Protein AF-0000000069707662 (afdb_homodimer)

Secondary structure (DSSP, 8-state):
------SEEEEEE-SSEEEEEEEETTEEEEEEEEE-HHHHHHHHHHHS---------TTHHHHHHHHHHHHHHHHHHHHHHHHHHHHTT-SEEEEEESSSHHHHHHHHHHTSGGGTT-EEEEEES----HHHHHHHHHHHHHHH--/------SEEEEEE-SSEEEEEEEETTEEEEEEEEE-HHHHHHHHHHHS---S-----TTHHHHHHHHHHHHHHHHHHHHHHHHHHHHTT-SEEEEEESSSHHHHHHHHHHTSGGGTT-EEEEEES----HHHHHHHHHHHHHHH--

Radius of gyration: 21.61 Å; Cα contacts (8 Å, |Δi|>4): 399; chains: 2; bounding box: 50×59×55 Å

Sequence (292 aa):
MDRNSFKQVGVWIDHSKAHLIGYNNGDAVLLETVDSPYESMRRYEGETDDKTRFSPNPEHSSNNEYRKNNITQNELNEYFKMMEGKLQGYDDILLFGPGTVKDQMRNRLRENKAFNGKWLSVESSDKLTENQLLAFVRDFYKNATPMDRNSFKQVGVWIDHSKAHLIGYNNGDAVLLETVDSPYESMRRYEGETDDKTRFSPNPEHSSNNEYRKNNITQNELNEYFKMMEGKLQGYDDILLFGPGTVKDQMRNRLRENKAFNGKWLSVESSDKLTENQLLAFVRDFYKNATP

InterPro domains:
  IPR042226 eRF1, domain 2 superfamily [G3DSA:3.30.420.60] (7-135)

Structure (mmCIF, N/CA/C/O backbone):
data_AF-0000000069707662-model_v1
#
loop_
_entity.id
_entity.type
_entity.pdbx_description
1 polymer 'Protein required for attachment to host cells'
#
loop_
_atom_site.group_PDB
_atom_site.id
_atom_site.type_symbol
_atom_site.label_atom_id
_atom_site.label_alt_id
_atom_site.label_comp_id
_atom_site.label_asym_id
_atom_site.label_entity_id
_atom_site.label_seq_id
_atom_site.pdbx_PDB_ins_code
_atom_site.Cartn_x
_atom_site.Cartn_y
_atom_site.Cartn_z
_atom_site.occupancy
_atom_site.B_iso_or_equiv
_atom_site.auth_seq_id
_atom_site.auth_comp_id
_atom_site.auth_asym_id
_atom_site.auth_atom_id
_atom_site.pdbx_PDB_model_num
ATOM 1 N N . MET A 1 1 ? 19.031 27.922 9.664 1 35.81 1 MET A N 1
ATOM 2 C CA . MET A 1 1 ? 18.109 27.719 8.555 1 35.81 1 MET A CA 1
ATOM 3 C C . MET A 1 1 ? 16.672 28 8.977 1 35.81 1 MET A C 1
ATOM 5 O O . MET A 1 1 ? 16.219 27.5 10.008 1 35.81 1 MET A O 1
ATOM 9 N N . ASP A 1 2 ? 16.266 29.188 8.922 1 37.44 2 ASP A N 1
ATOM 10 C CA . ASP A 1 2 ? 14.984 29.672 9.438 1 37.44 2 ASP A CA 1
ATOM 11 C C . ASP A 1 2 ? 13.875 28.656 9.195 1 37.44 2 ASP A C 1
ATOM 13 O O . ASP A 1 2 ? 13.641 28.234 8.062 1 37.44 2 ASP A O 1
ATOM 17 N N . ARG A 1 3 ? 13.734 27.547 9.875 1 44 3 ARG A N 1
ATOM 18 C CA . ARG A 1 3 ? 12.719 26.516 9.695 1 44 3 ARG A CA 1
ATOM 19 C C . ARG A 1 3 ? 11.422 27.109 9.156 1 44 3 ARG A C 1
ATOM 21 O O . ARG A 1 3 ? 10.672 27.75 9.898 1 44 3 ARG A O 1
ATOM 28 N N . ASN A 1 4 ? 11.492 27.922 8.016 1 52.66 4 ASN A N 1
ATOM 29 C CA . ASN A 1 4 ? 10.336 28.547 7.383 1 52.66 4 ASN A CA 1
ATOM 30 C C . ASN A 1 4 ? 9.117 27.625 7.402 1 52.66 4 ASN A C 1
ATOM 32 O O . ASN A 1 4 ? 9.25 26.406 7.195 1 52.66 4 ASN A O 1
ATOM 36 N N . SER A 1 5 ?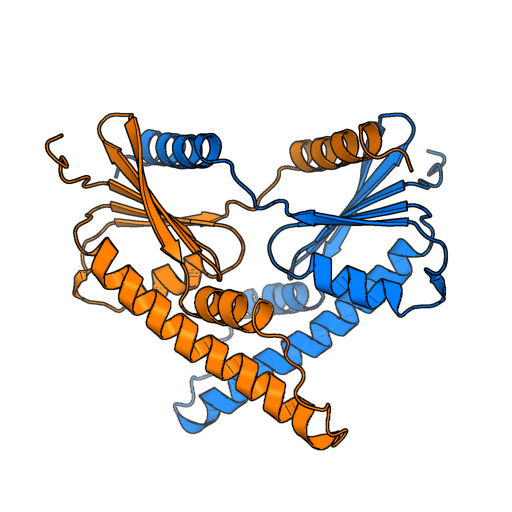 8.109 27.969 8.297 1 77.62 5 SER A N 1
ATOM 37 C CA . SER A 1 5 ? 6.898 27.312 8.773 1 77.62 5 SER A CA 1
ATOM 38 C C . SER A 1 5 ? 6.035 26.844 7.609 1 77.62 5 SER A C 1
ATOM 40 O O . SER A 1 5 ? 5.633 27.641 6.758 1 77.62 5 SER A O 1
ATOM 42 N N . PHE A 1 6 ? 6.398 25.734 6.969 1 91.5 6 PHE A N 1
ATOM 43 C CA . PHE A 1 6 ? 5.535 25.141 5.953 1 91.5 6 PHE A CA 1
ATOM 44 C C . PHE A 1 6 ? 4.074 25.219 6.371 1 91.5 6 PHE A C 1
ATOM 46 O O . PHE A 1 6 ? 3.721 24.875 7.5 1 91.5 6 PHE A O 1
ATOM 53 N N . LYS A 1 7 ? 3.338 25.875 5.438 1 94.5 7 LYS A N 1
ATOM 54 C CA . LYS A 1 7 ? 1.894 25.859 5.652 1 94.5 7 LYS A CA 1
ATOM 55 C C . LYS A 1 7 ? 1.272 24.578 5.098 1 94.5 7 LYS A C 1
ATOM 57 O O . LYS A 1 7 ? 0.195 24.156 5.531 1 94.5 7 LYS A O 1
ATOM 62 N N . GLN A 1 8 ? 1.991 24.125 4.023 1 96 8 GLN A N 1
ATOM 63 C CA . GLN A 1 8 ? 1.525 22.906 3.348 1 96 8 GLN A CA 1
ATOM 64 C C . GLN A 1 8 ? 2.422 21.719 3.672 1 96 8 GLN A C 1
ATOM 66 O O . GLN A 1 8 ? 3.648 21.844 3.66 1 96 8 GLN A O 1
ATOM 71 N N . VAL A 1 9 ? 1.799 20.562 4.02 1 97.25 9 VAL A N 1
ATOM 72 C CA . VAL A 1 9 ? 2.559 19.359 4.352 1 97.25 9 VAL A CA 1
ATOM 73 C C . VAL A 1 9 ? 1.941 18.141 3.656 1 97.25 9 VAL A C 1
ATOM 75 O O . VAL A 1 9 ? 0.718 18.047 3.537 1 97.25 9 VAL A O 1
ATOM 78 N N . GLY A 1 10 ? 2.809 17.375 3.045 1 97.31 10 GLY A N 1
ATOM 79 C CA . GLY A 1 10 ? 2.449 16.016 2.654 1 97.31 10 GLY A CA 1
ATOM 80 C C . GLY A 1 10 ? 2.918 14.969 3.643 1 97.31 10 GLY A C 1
ATOM 81 O O . GLY A 1 10 ? 4.066 14.992 4.086 1 97.31 10 GLY A O 1
ATOM 82 N N . VAL A 1 11 ? 2.01 14.031 3.996 1 97.81 11 VAL A N 1
ATOM 83 C CA . VAL A 1 11 ? 2.332 12.977 4.949 1 97.81 11 VAL A CA 1
ATOM 84 C C . VAL A 1 11 ? 2.123 11.609 4.297 1 97.81 11 VAL A C 1
ATOM 86 O O . VAL A 1 11 ? 0.986 11.188 4.074 1 97.81 11 VAL A O 1
ATOM 89 N N . TRP A 1 12 ? 3.215 10.969 3.959 1 95.06 12 TRP A N 1
ATOM 90 C CA . TRP A 1 12 ? 3.107 9.547 3.668 1 95.06 12 TRP A CA 1
ATOM 91 C C . TRP A 1 12 ? 2.977 8.734 4.953 1 95.06 12 TRP A C 1
ATOM 93 O O . TRP A 1 12 ? 3.768 8.906 5.887 1 95.06 12 TRP A O 1
ATOM 103 N N . ILE A 1 13 ? 1.982 7.84 4.922 1 92.5 13 ILE A N 1
ATOM 104 C CA . ILE A 1 13 ? 1.752 7.188 6.203 1 92.5 13 ILE A CA 1
ATOM 105 C C . ILE A 1 13 ? 1.254 5.762 5.977 1 92.5 13 ILE A C 1
ATOM 107 O O . ILE A 1 13 ? 0.413 5.523 5.105 1 92.5 13 ILE A O 1
ATOM 111 N N . ASP A 1 14 ? 1.85 4.855 6.754 1 86.31 14 ASP A N 1
ATOM 112 C CA . ASP A 1 14 ? 1.314 3.506 6.895 1 86.31 14 ASP A CA 1
ATOM 113 C C . ASP A 1 14 ? 1.36 3.047 8.352 1 86.31 14 ASP A C 1
ATOM 115 O O . ASP A 1 14 ? 1.5 3.863 9.258 1 86.31 14 ASP A O 1
ATOM 119 N N . HIS A 1 15 ? 1.098 1.778 8.602 1 83.81 15 HIS A N 1
ATOM 120 C CA . HIS A 1 15 ? 0.992 1.287 9.977 1 83.81 15 HIS A CA 1
ATOM 121 C C . HIS A 1 15 ? 2.326 1.402 10.703 1 83.81 15 HIS A C 1
ATOM 123 O O . HIS A 1 15 ? 2.363 1.438 11.938 1 83.81 15 HIS A O 1
ATOM 129 N N . SER A 1 16 ? 3.438 1.536 9.992 1 83.38 16 SER A N 1
ATOM 130 C CA . SER A 1 16 ? 4.75 1.408 10.609 1 83.38 16 SER A CA 1
ATOM 131 C C . SER A 1 16 ? 5.418 2.77 10.781 1 83.38 16 SER A C 1
ATOM 133 O O . SER A 1 16 ? 6.145 2.996 11.75 1 83.38 16 SER A O 1
ATOM 135 N N . LYS A 1 17 ? 5.207 3.625 9.797 1 89.12 17 LYS A N 1
ATOM 136 C CA . LYS A 1 17 ? 5.91 4.902 9.875 1 89.12 17 LYS A CA 1
ATOM 137 C C . LYS A 1 17 ? 5.195 5.977 9.055 1 89.12 17 LYS A C 1
ATOM 139 O O . LYS A 1 17 ? 4.281 5.672 8.289 1 89.12 17 LYS A O 1
ATOM 144 N N . ALA A 1 18 ? 5.625 7.23 9.289 1 94.5 18 ALA A N 1
ATOM 145 C CA . ALA A 1 18 ? 5.168 8.375 8.516 1 94.5 18 ALA A CA 1
ATOM 146 C C . ALA A 1 18 ? 6.344 9.258 8.102 1 94.5 18 ALA A C 1
ATOM 148 O O . ALA A 1 18 ? 7.277 9.469 8.875 1 94.5 18 ALA A O 1
ATOM 149 N N . HIS A 1 19 ? 6.293 9.742 6.859 1 95.31 19 HIS A N 1
ATOM 150 C CA . HIS A 1 19 ? 7.223 10.75 6.359 1 95.31 19 HIS A CA 1
ATOM 151 C C . HIS A 1 19 ? 6.535 12.102 6.18 1 95.31 19 HIS A C 1
ATOM 153 O O . HIS A 1 19 ? 5.586 12.219 5.398 1 95.31 19 HIS A O 1
ATOM 159 N N . LEU A 1 20 ? 6.91 13.07 6.926 1 97.56 20 LEU A N 1
ATOM 160 C CA . LEU A 1 20 ? 6.379 14.43 6.793 1 97.56 20 LEU A CA 1
ATOM 161 C C . LEU A 1 20 ? 7.219 15.242 5.812 1 97.56 20 LEU A C 1
ATOM 163 O O . LEU A 1 20 ? 8.422 15.406 6.008 1 97.56 20 LEU A O 1
ATOM 167 N N . ILE A 1 21 ? 6.516 15.781 4.824 1 97 21 ILE A N 1
ATOM 168 C CA . ILE A 1 21 ? 7.18 16.516 3.752 1 97 21 ILE A CA 1
ATOM 169 C C . ILE A 1 21 ? 6.59 17.922 3.65 1 97 21 ILE A C 1
ATOM 171 O O . ILE A 1 21 ? 5.402 18.078 3.355 1 97 21 ILE A O 1
ATOM 175 N N . GLY A 1 22 ? 7.395 18.906 3.916 1 96.69 22 GLY A N 1
ATOM 176 C CA . GLY A 1 22 ? 6.953 20.281 3.744 1 96.69 22 GLY A CA 1
ATOM 177 C C . GLY A 1 22 ? 6.973 20.734 2.297 1 96.69 22 GLY A C 1
ATOM 178 O O . GLY A 1 22 ? 7.82 20.297 1.515 1 96.69 22 GLY A O 1
ATOM 179 N N . TYR A 1 23 ? 5.984 21.547 1.96 1 95.81 23 TYR A N 1
ATOM 180 C CA . TYR A 1 23 ? 5.922 22.125 0.619 1 95.81 23 TYR A CA 1
ATOM 181 C C . TYR A 1 23 ? 5.812 23.641 0.676 1 95.81 23 TYR A C 1
ATOM 183 O O . TYR A 1 23 ? 5 24.172 1.429 1 95.81 23 TYR A O 1
ATOM 191 N N . ASN A 1 24 ? 6.648 24.281 -0.031 1 93.75 24 ASN A N 1
ATOM 192 C CA . ASN A 1 24 ? 6.613 25.734 -0.156 1 93.75 24 ASN A CA 1
ATOM 193 C C . ASN A 1 24 ? 7.137 26.188 -1.514 1 93.75 24 ASN A C 1
ATOM 195 O O . ASN A 1 24 ? 8.273 25.875 -1.883 1 93.75 24 ASN A O 1
ATOM 199 N N . ASN A 1 25 ? 6.336 26.891 -2.238 1 90 25 ASN A N 1
ATOM 200 C CA . ASN A 1 25 ? 6.727 27.562 -3.477 1 90 25 ASN A CA 1
ATOM 201 C C . ASN A 1 25 ? 7.422 26.594 -4.438 1 90 25 ASN A C 1
ATOM 203 O O . ASN A 1 25 ? 8.492 26.906 -4.969 1 90 25 ASN A O 1
ATOM 207 N N . GLY A 1 26 ? 6.914 25.422 -4.574 1 89.31 26 GLY A N 1
ATOM 208 C CA . GLY A 1 26 ? 7.41 24.5 -5.586 1 89.31 26 GLY A CA 1
ATOM 209 C C . GLY A 1 26 ? 8.461 23.547 -5.055 1 89.31 26 GLY A C 1
ATOM 210 O O . GLY A 1 26 ? 8.883 22.625 -5.762 1 89.31 26 GLY A O 1
ATOM 211 N N . ASP A 1 27 ? 8.812 23.766 -3.793 1 91.62 27 ASP A N 1
ATOM 212 C CA . ASP A 1 27 ? 9.844 22.906 -3.211 1 91.62 27 ASP A CA 1
ATOM 213 C C . ASP A 1 27 ? 9.258 22 -2.141 1 91.62 27 ASP A C 1
ATOM 215 O O . ASP A 1 27 ? 8.422 22.406 -1.343 1 91.62 27 ASP A O 1
ATOM 219 N N . ALA A 1 28 ? 9.664 20.766 -2.225 1 93.62 28 ALA A N 1
ATOM 220 C CA . ALA A 1 28 ? 9.312 19.797 -1.197 1 93.62 28 ALA A CA 1
ATOM 221 C C . ALA A 1 28 ? 10.547 19.312 -0.439 1 93.62 28 ALA A C 1
ATOM 223 O O . ALA A 1 28 ? 11.586 19.047 -1.044 1 93.62 28 ALA A O 1
ATOM 224 N N . VAL A 1 29 ? 10.453 19.25 0.949 1 93.56 29 VAL A N 1
ATOM 225 C CA . VAL A 1 29 ? 11.57 18.844 1.802 1 93.56 29 VAL A CA 1
ATOM 226 C C . VAL A 1 29 ? 11.086 17.844 2.85 1 93.56 29 VAL A C 1
ATOM 228 O O . VAL A 1 29 ? 10.055 18.047 3.486 1 93.56 29 VAL A O 1
ATOM 231 N N . LEU A 1 30 ? 11.828 16.734 2.951 1 94.31 30 LEU A N 1
ATOM 232 C CA . LEU A 1 30 ? 11.523 15.805 4.035 1 94.31 30 LEU A CA 1
ATOM 233 C C . LEU A 1 30 ? 11.852 16.422 5.391 1 94.31 30 LEU A C 1
ATOM 235 O O . LEU A 1 30 ? 13.016 16.719 5.68 1 94.31 30 LEU A O 1
ATOM 239 N N . LEU A 1 31 ? 10.828 16.578 6.164 1 96.12 31 LEU A N 1
ATOM 240 C CA . LEU A 1 31 ? 11 17.25 7.449 1 96.12 31 LEU A CA 1
ATOM 241 C C . LEU A 1 31 ? 11.344 16.25 8.547 1 96.12 31 LEU A C 1
ATOM 243 O O . LEU A 1 31 ? 12.211 16.516 9.383 1 96.12 31 LEU A O 1
ATOM 247 N N . GLU A 1 32 ? 10.625 15.141 8.594 1 95.38 32 GLU A N 1
ATOM 248 C CA . GLU A 1 32 ? 10.797 14.164 9.664 1 95.38 32 GLU A CA 1
ATOM 249 C C . GLU A 1 32 ? 10.18 12.82 9.281 1 95.38 32 GLU A C 1
ATOM 251 O O . GLU A 1 32 ? 9.273 12.758 8.453 1 95.38 32 GLU A O 1
ATOM 256 N N . THR A 1 33 ? 10.781 11.789 9.844 1 93.88 33 THR A N 1
ATOM 257 C CA . THR A 1 33 ? 10.188 10.461 9.836 1 93.88 33 THR A CA 1
ATOM 258 C C . THR A 1 33 ? 9.727 10.062 11.234 1 93.88 33 THR A C 1
ATOM 260 O O . THR A 1 33 ? 10.469 10.227 12.203 1 93.88 33 THR A O 1
ATOM 263 N N . VAL A 1 34 ? 8.477 9.648 11.289 1 94.38 34 VAL A N 1
ATOM 264 C CA . VAL A 1 34 ? 7.906 9.242 12.57 1 94.38 34 VAL A CA 1
ATOM 265 C C . VAL A 1 34 ? 7.637 7.738 12.562 1 94.38 34 VAL A C 1
ATOM 267 O O . VAL A 1 34 ? 6.902 7.238 11.703 1 94.38 34 VAL A O 1
ATOM 270 N N . ASP A 1 35 ? 8.164 7.023 13.492 1 88.94 35 ASP A N 1
ATOM 271 C CA . ASP A 1 35 ? 7.879 5.598 13.617 1 88.94 35 ASP A CA 1
ATOM 272 C C . ASP A 1 35 ? 6.645 5.359 14.477 1 88.94 35 ASP A C 1
ATOM 274 O O . ASP A 1 35 ? 6.449 6.031 15.492 1 88.94 35 ASP A O 1
ATOM 278 N N . SER A 1 36 ? 5.855 4.414 13.922 1 87.19 36 SER A N 1
ATOM 279 C CA . SER A 1 36 ? 4.75 3.996 14.781 1 87.19 36 SER A CA 1
ATOM 280 C C . SER A 1 36 ? 5.258 3.34 16.062 1 87.19 36 SER A C 1
ATOM 282 O O . SER A 1 36 ? 6.273 2.645 16.047 1 87.19 36 SER A O 1
ATOM 284 N N . PRO A 1 37 ? 4.578 3.682 17.125 1 75.44 37 PRO A N 1
ATOM 285 C CA . PRO A 1 37 ? 5.027 3.018 18.359 1 75.44 37 PRO A CA 1
ATOM 286 C C . PRO A 1 37 ? 5.02 1.494 18.234 1 75.44 37 PRO A C 1
ATOM 288 O O . PRO A 1 37 ? 5.742 0.811 18.969 1 75.44 37 PRO A O 1
ATOM 291 N N . TYR A 1 38 ? 4.262 0.866 17.359 1 60.59 38 TYR A N 1
ATOM 292 C CA . TYR A 1 38 ? 4.254 -0.577 17.156 1 60.59 38 TYR A CA 1
ATOM 293 C C . TYR A 1 38 ? 5.613 -1.067 16.672 1 60.59 38 TYR A C 1
ATOM 295 O O . TYR A 1 38 ? 6.094 -2.117 17.109 1 60.59 38 TYR A O 1
ATOM 303 N N . GLU A 1 39 ? 6.086 -0.525 15.594 1 55.59 39 GLU A N 1
ATOM 304 C CA . GLU A 1 39 ? 7.344 -0.961 15 1 55.59 39 GLU A CA 1
ATOM 305 C C . GLU A 1 39 ? 8.508 -0.774 15.969 1 55.59 39 GLU A C 1
ATOM 307 O O . GLU A 1 39 ? 9.469 -1.547 15.953 1 55.59 39 GLU A O 1
ATOM 312 N N . SER A 1 40 ? 8.352 0.162 16.844 1 48.5 40 SER A N 1
ATOM 313 C CA . SER A 1 40 ? 9.398 0.337 17.844 1 48.5 40 SER A CA 1
ATOM 314 C C . SER A 1 40 ? 9.492 -0.877 18.766 1 48.5 40 SER A C 1
ATOM 316 O O . SER A 1 40 ? 10.578 -1.233 19.219 1 48.5 40 SER A O 1
ATOM 318 N N . MET A 1 41 ? 8.352 -1.393 19.016 1 44.38 41 MET A N 1
ATOM 319 C CA . MET A 1 41 ? 8.383 -2.564 19.875 1 44.38 41 MET A CA 1
ATOM 320 C C . MET A 1 41 ? 8.844 -3.799 19.109 1 44.38 41 MET A C 1
ATOM 322 O O . MET A 1 41 ? 9.586 -4.625 19.656 1 44.38 41 MET A O 1
ATOM 326 N N . ARG A 1 42 ? 8.328 -3.971 17.938 1 46.28 42 ARG A N 1
ATOM 327 C CA . ARG A 1 42 ? 8.75 -5.148 17.203 1 46.28 42 ARG A CA 1
ATOM 328 C C . ARG A 1 42 ? 10.234 -5.074 16.844 1 46.28 42 ARG A C 1
ATOM 330 O O . ARG A 1 42 ? 10.922 -6.098 16.797 1 46.28 42 ARG A O 1
ATOM 337 N N . ARG A 1 43 ? 10.727 -3.949 16.5 1 46.44 43 ARG A N 1
ATOM 338 C CA . ARG A 1 43 ? 12.172 -3.854 16.344 1 46.44 43 ARG A CA 1
ATOM 339 C C . ARG A 1 43 ? 12.898 -4.273 17.609 1 46.44 43 ARG A C 1
ATOM 341 O O . ARG A 1 43 ? 13.953 -4.906 17.562 1 46.44 43 ARG A O 1
ATOM 348 N N . TYR A 1 44 ? 12.195 -3.863 18.719 1 40.78 44 TYR A N 1
ATOM 349 C CA . TYR A 1 44 ? 12.836 -4.266 19.969 1 40.78 44 TYR A CA 1
ATOM 350 C C . TYR A 1 44 ? 12.672 -5.758 20.203 1 40.78 44 TYR A C 1
ATOM 352 O O . TYR A 1 44 ? 13.578 -6.414 20.734 1 40.78 44 TYR A O 1
ATOM 360 N N . GLU A 1 45 ? 11.461 -6.246 19.859 1 41.31 45 GLU A N 1
ATOM 361 C CA . GLU A 1 45 ? 11.258 -7.668 20.125 1 41.31 45 GLU A CA 1
ATOM 362 C C . GLU A 1 45 ? 12.023 -8.523 19.109 1 41.31 45 GLU A C 1
ATOM 364 O O . GLU A 1 45 ? 12.414 -9.648 19.422 1 41.31 45 GLU A O 1
ATOM 369 N N . GLY A 1 46 ? 11.992 -8.125 17.828 1 39.66 46 GLY A N 1
ATOM 370 C CA . GLY A 1 46 ? 12.812 -8.859 16.891 1 39.66 46 GLY A CA 1
ATOM 371 C C . GLY A 1 46 ? 14.273 -8.906 17.281 1 39.66 46 GLY A C 1
ATOM 372 O O . GLY A 1 46 ? 15.039 -9.719 16.75 1 39.66 46 GLY A O 1
ATOM 373 N N . GLU A 1 47 ? 14.695 -7.844 17.891 1 38.53 47 GLU A N 1
ATOM 374 C CA . GLU A 1 47 ? 16.031 -7.969 18.453 1 38.53 47 GLU A CA 1
ATOM 375 C C . GLU A 1 47 ? 16.031 -8.867 19.688 1 38.53 47 GLU A C 1
ATOM 377 O O . GLU A 1 47 ? 17.078 -9.297 20.156 1 38.53 47 GLU A O 1
ATOM 382 N N . THR A 1 48 ? 14.953 -8.805 20.422 1 35.91 48 THR A N 1
ATOM 383 C CA . THR A 1 48 ? 15.008 -9.703 21.578 1 35.91 48 THR A CA 1
ATOM 384 C C . THR A 1 48 ? 14.625 -11.125 21.188 1 35.91 48 THR A C 1
ATOM 386 O O . THR A 1 48 ? 13.617 -11.336 20.5 1 35.91 48 THR A O 1
ATOM 389 N N . ASP A 1 49 ? 15.609 -12.055 21.125 1 34.22 49 ASP A N 1
ATOM 390 C CA . ASP A 1 49 ? 15.547 -13.508 21 1 34.22 49 ASP A CA 1
ATOM 391 C C . ASP A 1 49 ? 14.336 -14.07 21.75 1 34.22 49 ASP A C 1
ATOM 393 O O . ASP A 1 49 ? 14.266 -14.008 22.969 1 34.22 49 ASP A O 1
ATOM 397 N N . ASP A 1 50 ? 13.172 -13.82 21.281 1 34.44 50 ASP A N 1
ATOM 398 C CA . ASP A 1 50 ? 12.047 -14.469 21.938 1 34.44 50 ASP A CA 1
ATOM 399 C C . ASP A 1 50 ? 12.281 -15.977 22.062 1 34.44 50 ASP A C 1
ATOM 401 O O . ASP A 1 50 ? 11.914 -16.75 21.188 1 34.44 50 ASP A O 1
ATOM 405 N N . LYS A 1 51 ? 13.344 -16.438 22.625 1 32.5 51 LYS A N 1
ATOM 406 C CA . LYS A 1 51 ? 13.484 -17.828 23.031 1 32.5 51 LYS A CA 1
ATOM 407 C C . LYS A 1 51 ? 12.312 -18.281 23.906 1 32.5 51 LYS A C 1
ATOM 409 O O . LYS A 1 51 ? 12.398 -19.281 24.609 1 32.5 51 LYS A O 1
ATOM 414 N N . THR A 1 52 ? 11.523 -17.297 24.438 1 31.45 52 THR A N 1
ATOM 415 C CA . THR A 1 52 ? 10.727 -18 25.438 1 31.45 52 THR A CA 1
ATOM 416 C C . THR A 1 52 ? 9.812 -19.016 24.766 1 31.45 52 THR A C 1
ATOM 418 O O . THR A 1 52 ? 9.438 -18.875 23.609 1 31.45 52 THR A O 1
ATOM 421 N N . ARG A 1 53 ? 9.57 -20.219 25.422 1 31.89 53 ARG A N 1
ATOM 422 C CA . ARG A 1 53 ? 9.062 -21.578 25.281 1 31.89 53 ARG A CA 1
ATOM 423 C C . ARG A 1 53 ? 7.602 -21.578 24.844 1 31.89 53 ARG A C 1
ATOM 425 O O . ARG A 1 53 ? 6.777 -20.859 25.406 1 31.89 53 ARG A O 1
ATOM 432 N N . PHE A 1 54 ? 7.262 -21.844 23.547 1 34.28 54 PHE A N 1
ATOM 433 C CA . PHE A 1 54 ? 6.016 -22.219 22.891 1 34.28 54 PHE A CA 1
ATOM 434 C C . PHE A 1 54 ? 5.176 -23.125 23.781 1 34.28 54 PHE A C 1
ATOM 436 O O . PHE A 1 54 ? 5.508 -24.297 23.984 1 34.28 54 PHE A O 1
ATOM 443 N N . SER A 1 55 ? 4.625 -22.609 24.922 1 31.83 55 SER A N 1
ATOM 444 C CA . SER A 1 55 ? 3.666 -23.562 25.469 1 31.83 55 SER A CA 1
ATOM 445 C C . SER A 1 55 ? 2.482 -23.766 24.531 1 31.83 55 SER A C 1
ATOM 447 O O . SER A 1 55 ? 1.935 -22.797 24 1 31.83 55 SER A O 1
ATOM 449 N N . PRO A 1 56 ? 2.086 -24.984 24 1 32.34 56 PRO A N 1
ATOM 450 C CA . PRO A 1 56 ? 1.17 -25.516 22.984 1 32.34 56 PRO A CA 1
ATOM 451 C C . PRO A 1 56 ? -0.292 -25.172 23.281 1 32.34 56 PRO A C 1
ATOM 453 O O . PRO A 1 56 ? -1.195 -25.812 22.734 1 32.34 56 PRO A O 1
ATOM 456 N N . ASN A 1 57 ? -0.666 -24.391 24.312 1 32.47 57 ASN A N 1
ATOM 457 C CA . ASN A 1 57 ? -2.109 -24.516 24.484 1 32.47 57 ASN A CA 1
ATOM 458 C C . ASN A 1 57 ? -2.869 -23.797 23.375 1 32.47 57 ASN A C 1
ATOM 460 O O . ASN A 1 57 ? -2.662 -22.594 23.156 1 32.47 57 ASN A O 1
ATOM 464 N N . PRO A 1 58 ? -3.609 -24.469 22.453 1 36.12 58 PRO A N 1
ATOM 465 C CA . PRO A 1 58 ? -4.355 -24.094 21.25 1 36.12 58 PRO A CA 1
ATOM 466 C C . PRO A 1 58 ? -5.371 -22.984 21.516 1 36.12 58 PRO A C 1
ATOM 468 O O . PRO A 1 58 ? -5.879 -22.359 20.562 1 36.12 58 PRO A O 1
ATOM 471 N N . GLU A 1 59 ? -5.992 -22.953 22.688 1 37.81 59 GLU A N 1
ATOM 472 C CA . GLU A 1 59 ? -7.156 -22.109 22.906 1 37.81 59 GLU A CA 1
ATOM 473 C C . GLU A 1 59 ? -6.793 -20.625 22.766 1 37.81 59 GLU A C 1
ATOM 475 O O . GLU A 1 59 ? -7.676 -19.766 22.766 1 37.81 59 GLU A O 1
ATOM 480 N N . HIS A 1 60 ? -5.535 -20.25 22.875 1 38 60 HIS A N 1
ATOM 481 C CA . HIS A 1 60 ? -5.117 -18.859 23.094 1 38 60 HIS A CA 1
ATOM 482 C C . HIS A 1 60 ? -4.895 -18.156 21.766 1 38 60 HIS A C 1
ATOM 484 O O . HIS A 1 60 ? -4.484 -16.984 21.734 1 38 60 HIS A O 1
ATOM 490 N N . SER A 1 61 ? -5.121 -18.891 20.719 1 38.81 61 SER A N 1
ATOM 491 C CA . SER A 1 61 ? -4.785 -18.219 19.469 1 38.81 61 SER A CA 1
ATOM 492 C C . SER A 1 61 ? -5.785 -17.109 19.156 1 38.81 61 SER A C 1
ATOM 494 O O . SER A 1 61 ? -5.406 -16.062 18.625 1 38.81 61 SER A O 1
ATOM 496 N N . SER A 1 62 ? -7.078 -17.422 19.438 1 42.62 62 SER A N 1
ATOM 497 C CA . SER A 1 62 ? -8.078 -16.391 19.156 1 42.62 62 SER A CA 1
ATOM 498 C C . SER A 1 62 ? -7.871 -15.164 20.031 1 42.62 62 SER A C 1
ATOM 500 O O . SER A 1 62 ? -8.016 -14.031 19.562 1 42.62 62 SER A O 1
ATOM 502 N N . ASN A 1 63 ? -7.52 -15.445 21.297 1 44.53 63 ASN A N 1
ATOM 503 C CA . ASN A 1 63 ? -7.305 -14.359 22.25 1 44.53 63 ASN A CA 1
ATOM 504 C C . ASN A 1 63 ? -6.039 -13.57 21.906 1 44.53 63 ASN A C 1
ATOM 506 O O . ASN A 1 63 ? -5.965 -12.367 22.172 1 44.53 63 ASN A O 1
ATOM 510 N N . ASN A 1 64 ? -5.074 -14.281 21.328 1 45.47 64 ASN A N 1
ATOM 511 C CA . ASN A 1 64 ? -3.816 -13.625 21 1 45.47 64 ASN A CA 1
ATOM 512 C C . ASN A 1 64 ? -3.965 -12.711 19.781 1 45.47 64 ASN A C 1
ATOM 514 O O . ASN A 1 64 ? -3.402 -11.617 19.75 1 45.47 64 ASN A O 1
ATOM 518 N N . GLU A 1 65 ? -4.746 -13.156 18.875 1 47.03 65 GLU A N 1
ATOM 519 C CA . GLU A 1 65 ? -4.988 -12.289 17.734 1 47.03 65 GLU A CA 1
ATOM 520 C C . GLU A 1 65 ? -5.797 -11.055 18.141 1 47.03 65 GLU A C 1
ATOM 522 O O . GLU A 1 65 ? -5.523 -9.945 17.672 1 47.03 65 GLU A O 1
ATOM 527 N N . TYR A 1 66 ? -6.793 -11.336 18.922 1 47.06 66 TYR A N 1
ATOM 528 C CA . TYR A 1 66 ? -7.555 -10.211 19.453 1 47.06 66 TYR A CA 1
ATOM 529 C C . TYR A 1 66 ? -6.648 -9.258 20.234 1 47.06 66 TYR A C 1
ATOM 531 O O . TYR A 1 66 ? -6.77 -8.039 20.109 1 47.06 66 TYR A O 1
ATOM 539 N N . ARG A 1 67 ? -5.906 -9.945 21.094 1 46.09 67 ARG A N 1
ATOM 540 C CA . ARG A 1 67 ? -4.977 -9.125 21.875 1 46.09 67 ARG A CA 1
ATOM 541 C C . ARG A 1 67 ? -3.986 -8.414 20.953 1 46.09 67 ARG A C 1
ATOM 543 O O . ARG A 1 67 ? -3.689 -7.234 21.156 1 46.09 67 ARG A O 1
ATOM 550 N N . LYS A 1 68 ? -3.543 -9.164 19.938 1 49.84 68 LYS A N 1
ATOM 551 C CA . LYS A 1 68 ? -2.615 -8.547 19 1 49.84 68 LYS A CA 1
ATOM 552 C C . LYS A 1 68 ? -3.303 -7.449 18.188 1 49.84 68 LYS A C 1
ATOM 554 O O . LYS A 1 68 ? -2.736 -6.375 17.984 1 49.84 68 LYS A O 1
ATOM 559 N N . ASN A 1 69 ? -4.621 -7.777 17.891 1 54.34 69 ASN A N 1
ATOM 560 C CA . ASN A 1 69 ? -5.387 -6.758 17.188 1 54.34 69 ASN A CA 1
ATOM 561 C C . ASN A 1 69 ? -5.66 -5.547 18.078 1 54.34 69 ASN A C 1
ATOM 563 O O . ASN A 1 69 ? -5.59 -4.406 17.609 1 54.34 69 ASN A O 1
ATOM 567 N N . ASN A 1 70 ? -6.066 -5.73 19.328 1 54.44 70 ASN A N 1
ATOM 568 C CA . ASN A 1 70 ? -6.301 -4.637 20.266 1 54.44 70 ASN A CA 1
ATOM 569 C C . ASN A 1 70 ? -5.02 -3.852 20.547 1 54.44 70 ASN A C 1
ATOM 571 O O . ASN A 1 70 ? -5.047 -2.621 20.609 1 54.44 70 ASN A O 1
ATOM 575 N N . ILE A 1 71 ? -3.977 -4.484 20.812 1 55.31 71 ILE A N 1
ATOM 576 C CA . ILE A 1 71 ? -2.676 -3.859 21.016 1 55.31 71 ILE A CA 1
ATOM 577 C C . ILE A 1 71 ? -2.309 -3.02 19.797 1 55.31 71 ILE A C 1
ATOM 579 O O . ILE A 1 71 ? -1.869 -1.875 19.938 1 55.31 71 ILE A O 1
ATOM 583 N N . THR A 1 72 ? -2.85 -3.631 18.703 1 67.44 72 THR A N 1
ATOM 584 C CA . THR A 1 72 ? -2.543 -2.918 17.469 1 67.44 72 THR A CA 1
ATOM 585 C C . THR A 1 72 ? -3.389 -1.653 17.359 1 67.44 72 THR A C 1
ATOM 587 O O . THR A 1 72 ? -2.877 -0.59 17 1 67.44 72 THR A O 1
ATOM 590 N N . GLN A 1 73 ? -4.594 -1.755 18 1 76.25 73 GLN A N 1
ATOM 591 C CA . GLN A 1 73 ? -5.457 -0.581 17.906 1 76.25 73 GLN A CA 1
ATOM 592 C C . GLN A 1 73 ? -4.988 0.519 18.859 1 76.25 73 GLN A C 1
ATOM 594 O O . GLN A 1 73 ? -5.055 1.704 18.516 1 76.25 73 GLN A O 1
ATOM 599 N N . ASN A 1 74 ? -4.66 0.116 20.094 1 81.69 74 ASN A N 1
ATOM 600 C CA . ASN A 1 74 ? -4.141 1.096 21.047 1 81.69 74 ASN A CA 1
ATOM 601 C C . ASN A 1 74 ? -2.863 1.753 20.531 1 81.69 74 ASN A C 1
ATOM 603 O O . ASN A 1 74 ? -2.674 2.959 20.688 1 81.69 74 ASN A O 1
ATOM 607 N N . GLU A 1 75 ? -2.02 0.97 19.938 1 83.19 75 GLU A N 1
ATOM 608 C CA . GLU A 1 75 ? -0.777 1.492 19.375 1 83.19 75 GLU A CA 1
ATOM 609 C C . GLU A 1 75 ? -1.055 2.453 18.219 1 83.19 75 GLU A C 1
ATOM 611 O O . GLU A 1 75 ? -0.408 3.496 18.109 1 83.19 75 GLU A O 1
ATOM 616 N N . LEU A 1 76 ? -2.049 2.1 17.547 1 86.25 76 LEU A N 1
ATOM 617 C CA . LEU A 1 76 ? -2.426 2.967 16.438 1 86.25 76 LEU A CA 1
ATOM 618 C C . LEU A 1 76 ? -3.004 4.281 16.953 1 86.25 76 LEU A C 1
ATOM 620 O O . LEU A 1 76 ? -2.742 5.344 16.375 1 86.25 76 LEU A O 1
ATOM 624 N N . ASN A 1 77 ? -3.734 4.133 18.016 1 90.94 77 ASN A N 1
ATOM 625 C CA . ASN A 1 77 ? -4.281 5.34 18.625 1 90.94 77 ASN A CA 1
ATOM 626 C C . ASN A 1 77 ? -3.174 6.266 19.125 1 90.94 77 ASN A C 1
ATOM 628 O O . ASN A 1 77 ? -3.25 7.48 18.953 1 90.94 77 ASN A O 1
ATOM 632 N N . GLU A 1 78 ? -2.213 5.73 19.781 1 92.81 78 GLU A N 1
ATOM 633 C CA . 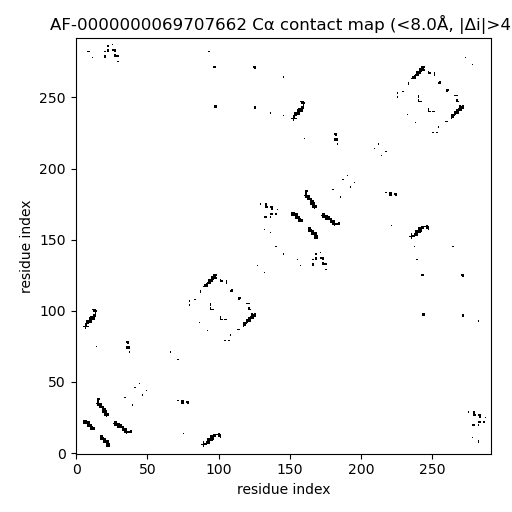GLU A 1 78 ? -1.072 6.523 20.219 1 92.81 78 GLU A CA 1
ATOM 634 C C . GLU A 1 78 ? -0.326 7.137 19.047 1 92.81 78 GLU A C 1
ATOM 636 O O . GLU A 1 78 ? 0.11 8.289 19.109 1 92.81 78 GLU A O 1
ATOM 641 N N . TYR A 1 79 ? -0.124 6.344 18.078 1 93.62 79 TYR A N 1
ATOM 642 C CA . TYR A 1 79 ? 0.485 6.801 16.828 1 93.62 79 TYR A CA 1
ATOM 643 C C . TYR A 1 79 ? -0.254 8.008 16.266 1 93.62 79 TYR A C 1
ATOM 645 O O . TYR A 1 79 ? 0.364 9.031 15.945 1 93.62 79 TYR A O 1
ATOM 653 N N . PHE A 1 80 ? -1.573 8.008 16.281 1 96.12 80 PHE A N 1
ATOM 654 C CA . PHE A 1 80 ? -2.389 9.086 15.727 1 96.12 80 PHE A CA 1
ATOM 655 C C . PHE A 1 80 ? -2.342 10.32 16.625 1 96.12 80 PHE A C 1
ATOM 657 O O . PHE A 1 80 ? -2.318 11.445 16.125 1 96.12 80 PHE A O 1
ATOM 664 N N . LYS A 1 81 ? -2.334 10.094 17.859 1 95.19 81 LYS A N 1
ATOM 665 C CA . LYS A 1 81 ? -2.209 11.219 18.781 1 95.19 81 LYS A CA 1
ATOM 666 C C . LYS A 1 81 ? -0.909 11.984 18.547 1 95.19 81 LYS A C 1
ATOM 668 O O . LYS A 1 81 ? -0.904 13.211 18.5 1 95.19 81 LYS A O 1
ATOM 673 N N . MET A 1 82 ? 0.153 11.211 18.438 1 95.75 82 MET A N 1
ATOM 674 C CA . MET A 1 82 ? 1.441 11.82 18.125 1 95.75 82 MET A CA 1
ATOM 675 C C . MET A 1 82 ? 1.365 12.625 16.828 1 95.75 82 MET A C 1
ATOM 677 O O . MET A 1 82 ? 1.837 13.758 16.766 1 95.75 82 MET A O 1
ATOM 681 N N . MET A 1 83 ? 0.802 12.039 15.852 1 97.25 83 MET A N 1
ATOM 682 C CA . MET A 1 83 ? 0.692 12.68 14.547 1 97.25 83 MET A CA 1
ATOM 683 C C . MET A 1 83 ? -0.167 13.938 14.633 1 97.25 83 MET A C 1
ATOM 685 O O . MET A 1 83 ? 0.121 14.938 13.969 1 97.25 83 MET A O 1
ATOM 689 N N . GLU A 1 84 ? -1.241 13.969 15.391 1 97.25 84 GLU A N 1
ATOM 690 C CA . GLU A 1 84 ? -2.066 15.148 15.594 1 97.25 84 GLU A CA 1
ATOM 691 C C . GLU A 1 84 ? -1.23 16.328 16.094 1 97.25 84 GLU A C 1
ATOM 693 O O . GLU A 1 84 ? -1.368 17.453 15.586 1 97.25 84 GLU A O 1
ATOM 698 N N . GLY A 1 85 ? -0.475 16.016 17.062 1 96.75 85 GLY A N 1
ATOM 699 C CA . GLY A 1 85 ? 0.397 17.062 17.578 1 96.75 85 GLY A CA 1
ATOM 700 C C . GLY A 1 85 ? 1.335 17.625 16.531 1 96.75 85 GLY A C 1
ATOM 701 O O . GLY A 1 85 ? 1.529 18.844 16.469 1 96.75 85 GLY A O 1
ATOM 702 N N . LYS A 1 86 ? 1.854 16.797 15.688 1 96.69 86 LYS A N 1
ATOM 703 C CA . LYS A 1 86 ? 2.848 17.203 14.695 1 96.69 86 LYS A CA 1
ATOM 704 C C . LYS A 1 86 ? 2.195 17.953 13.539 1 96.69 86 LYS A C 1
ATOM 706 O O . LYS A 1 86 ? 2.842 18.766 12.883 1 96.69 86 LYS A O 1
ATOM 711 N N . LEU A 1 87 ? 0.905 17.75 13.328 1 97.75 87 LEU A N 1
ATOM 712 C CA . LEU A 1 87 ? 0.269 18.266 12.117 1 97.75 87 LEU A CA 1
ATOM 713 C C . LEU A 1 87 ? -0.529 19.531 12.414 1 97.75 87 LEU A C 1
ATOM 715 O O . LEU A 1 87 ? -0.996 20.203 11.492 1 97.75 87 LEU A O 1
ATOM 719 N N . GLN A 1 88 ? -0.638 19.922 13.664 1 96.19 88 GLN A N 1
ATOM 720 C CA . GLN A 1 88 ? -1.49 21.016 14.086 1 96.19 88 GLN A CA 1
ATOM 721 C C . GLN A 1 88 ? -1.042 22.344 13.461 1 96.19 88 GLN A C 1
ATOM 723 O O . GLN A 1 88 ? -1.867 23.203 13.172 1 96.19 88 GLN A O 1
ATOM 728 N N . GLY A 1 89 ? 0.202 22.438 13.172 1 94.69 89 GLY A N 1
ATOM 729 C CA . GLY A 1 89 ? 0.738 23.719 12.734 1 94.69 89 GLY A CA 1
ATOM 730 C C . GLY A 1 89 ? 0.57 23.953 11.242 1 94.69 89 GLY A C 1
ATOM 731 O O . GLY A 1 89 ? 0.88 25.031 10.742 1 94.69 89 GLY A O 1
ATOM 732 N N . TYR A 1 90 ? 0.048 23.016 10.539 1 96.25 90 TYR A N 1
ATOM 733 C CA . TYR A 1 90 ? -0.092 23.125 9.094 1 96.25 90 TYR A CA 1
ATOM 734 C C . TYR A 1 90 ? -1.521 23.5 8.711 1 96.25 90 TYR A C 1
ATOM 736 O O . TYR A 1 90 ? -2.475 23.062 9.367 1 96.25 90 TYR A O 1
ATOM 744 N N . ASP A 1 91 ? -1.674 24.266 7.637 1 96 91 ASP A N 1
ATOM 745 C CA . ASP A 1 91 ? -2.99 24.672 7.16 1 96 91 ASP A CA 1
ATOM 746 C C . ASP A 1 91 ? -3.549 23.672 6.152 1 96 91 ASP A C 1
ATOM 748 O O . ASP A 1 91 ? -4.754 23.422 6.129 1 96 91 ASP A O 1
ATOM 752 N N . ASP A 1 92 ? -2.688 23.234 5.266 1 96.38 92 ASP A N 1
ATOM 753 C CA . ASP A 1 92 ? -3.057 22.266 4.234 1 96.38 92 ASP A CA 1
ATOM 754 C C . ASP A 1 92 ? -2.318 20.938 4.43 1 96.38 92 ASP A C 1
ATOM 756 O O . ASP A 1 92 ? -1.087 20.906 4.441 1 96.38 92 ASP A O 1
ATOM 760 N N . ILE A 1 93 ? -3.062 19.891 4.602 1 97.75 93 ILE A N 1
ATOM 761 C CA . ILE A 1 93 ? -2.475 18.594 4.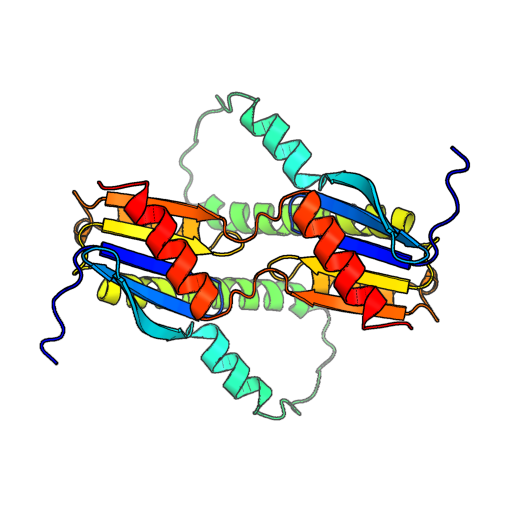914 1 97.75 93 ILE A CA 1
ATOM 762 C C . ILE A 1 93 ? -2.912 17.562 3.873 1 97.75 93 ILE A C 1
ATOM 764 O O . ILE A 1 93 ? -4.105 17.297 3.715 1 97.75 93 ILE A O 1
ATOM 768 N N . LEU A 1 94 ? -1.938 17.078 3.121 1 97.25 94 LEU A N 1
ATOM 769 C CA . LEU A 1 94 ? -2.145 15.93 2.246 1 97.25 94 LEU A CA 1
ATOM 770 C C . LEU A 1 94 ? -1.725 14.641 2.939 1 97.25 94 LEU A C 1
ATOM 772 O O . LEU A 1 94 ? -0.562 14.484 3.318 1 97.25 94 LEU A O 1
ATOM 776 N N . LEU A 1 95 ? -2.666 13.719 3.16 1 97.5 95 LEU A N 1
ATOM 777 C CA . LEU A 1 95 ? -2.361 12.367 3.629 1 97.5 95 LEU A CA 1
ATOM 778 C C . LEU A 1 95 ? -2.33 11.383 2.465 1 97.5 95 LEU A C 1
ATOM 780 O O . LEU A 1 95 ? -3.271 11.328 1.67 1 97.5 95 LEU A O 1
ATOM 784 N N . PHE A 1 96 ? -1.169 10.68 2.369 1 93.81 96 PHE A N 1
ATOM 785 C CA . PHE A 1 96 ? -1.118 9.68 1.311 1 93.81 96 PHE A CA 1
ATOM 786 C C . PHE A 1 96 ? -0.279 8.477 1.737 1 93.81 96 PHE A C 1
ATOM 788 O O . PHE A 1 96 ? 0.462 8.555 2.721 1 93.81 96 PHE A O 1
ATOM 795 N N . GLY A 1 97 ? -0.458 7.418 1.104 1 89.25 97 GLY A N 1
ATOM 796 C CA . GLY A 1 97 ? 0.201 6.172 1.455 1 89.25 97 GLY A CA 1
ATOM 797 C C . GLY A 1 97 ? -0.557 4.941 0.988 1 89.25 97 GLY A C 1
ATOM 798 O O . GLY A 1 97 ? -1.622 5.059 0.377 1 89.25 97 GLY A O 1
ATOM 799 N N . PRO A 1 98 ? 0.064 3.852 1.275 1 81.31 98 PRO A N 1
ATOM 800 C CA . PRO A 1 98 ? -0.616 2.605 0.918 1 81.31 98 PRO A CA 1
ATOM 801 C C . PRO A 1 98 ? -1.682 2.203 1.935 1 81.31 98 PRO A C 1
ATOM 803 O O . PRO A 1 98 ? -1.667 2.68 3.072 1 81.31 98 PRO A O 1
ATOM 806 N N . GLY A 1 99 ? -2.66 1.505 1.532 1 77.75 99 GLY A N 1
ATOM 807 C CA . GLY A 1 99 ? -3.631 0.932 2.451 1 77.75 99 GLY A CA 1
ATOM 808 C C . GLY A 1 99 ? -4.621 1.949 2.984 1 77.75 99 GLY A C 1
ATOM 809 O O . GLY A 1 99 ? -5.02 2.871 2.268 1 77.75 99 GLY A O 1
ATOM 810 N N . THR A 1 100 ? -4.977 1.753 4.316 1 83.12 100 THR A N 1
ATOM 811 C CA . THR A 1 100 ? -6.121 2.529 4.785 1 83.12 100 THR A CA 1
ATOM 812 C C . THR A 1 100 ? -5.707 3.471 5.914 1 83.12 100 THR A C 1
ATOM 814 O O . THR A 1 100 ? -6.512 4.273 6.387 1 83.12 100 THR A O 1
ATOM 817 N N . VAL A 1 101 ? -4.484 3.438 6.344 1 87.06 101 VAL A N 1
ATOM 818 C CA . VAL A 1 101 ? -4.047 4.238 7.48 1 87.06 101 VAL A CA 1
ATOM 819 C C . VAL A 1 101 ? -4.246 5.723 7.172 1 87.06 101 VAL A C 1
ATOM 821 O O . VAL A 1 101 ? -4.629 6.5 8.055 1 87.06 101 VAL A O 1
ATOM 824 N N . LYS A 1 102 ? -3.994 6.125 5.941 1 92 102 LYS A N 1
ATOM 825 C CA . LYS A 1 102 ? -4.191 7.516 5.543 1 92 102 LYS A CA 1
ATOM 826 C C . LYS A 1 102 ? -5.637 7.957 5.773 1 92 102 LYS A C 1
ATOM 828 O O . LYS A 1 102 ? -5.883 9.094 6.191 1 92 102 LYS A O 1
ATOM 833 N N . ASP A 1 103 ? -6.555 7.055 5.543 1 93.62 103 ASP A N 1
ATOM 834 C CA . ASP A 1 103 ? -7.969 7.359 5.73 1 93.62 103 ASP A CA 1
ATOM 835 C C . ASP A 1 103 ? -8.32 7.445 7.215 1 93.62 103 ASP A C 1
ATOM 837 O O . ASP A 1 103 ? -9.094 8.32 7.625 1 93.62 103 ASP A O 1
ATOM 841 N N . GLN A 1 104 ? -7.801 6.531 7.941 1 93 104 GLN A N 1
ATOM 842 C CA . GLN A 1 104 ? -8.023 6.547 9.383 1 93 104 GLN A CA 1
ATOM 843 C C . GLN A 1 104 ? -7.469 7.82 10.016 1 93 104 GLN A C 1
ATOM 845 O O . GLN A 1 104 ? -8.117 8.43 10.867 1 93 104 GLN A O 1
ATOM 850 N N . MET A 1 105 ? -6.332 8.219 9.57 1 96.19 105 MET A N 1
ATOM 851 C CA . MET A 1 105 ? -5.723 9.453 10.039 1 96.19 105 MET A CA 1
ATOM 852 C C . MET A 1 105 ? -6.594 10.656 9.695 1 96.19 105 MET A C 1
ATOM 854 O O . MET A 1 105 ? -6.801 11.539 10.523 1 96.19 105 MET A O 1
ATOM 858 N N . ARG A 1 106 ? -7.082 10.688 8.5 1 97.25 106 ARG A N 1
ATOM 859 C CA . ARG A 1 106 ? -7.973 11.773 8.078 1 97.25 106 ARG A CA 1
ATOM 860 C C . ARG A 1 106 ? -9.188 11.867 9 1 97.25 106 ARG A C 1
ATOM 862 O O . ARG A 1 106 ? -9.555 12.953 9.438 1 97.25 106 ARG A O 1
ATOM 869 N N . ASN A 1 107 ? -9.812 10.742 9.273 1 96.19 107 ASN A N 1
ATOM 870 C CA . ASN A 1 107 ? -10.984 10.727 10.141 1 96.19 107 ASN A CA 1
ATOM 871 C C . ASN A 1 107 ? -10.648 11.25 11.539 1 96.19 107 ASN A C 1
ATOM 873 O O . ASN A 1 107 ? -11.406 12.031 12.109 1 96.19 107 ASN A O 1
ATOM 877 N N . ARG A 1 108 ? -9.523 10.781 12.031 1 96.12 108 ARG A N 1
ATOM 878 C CA . ARG A 1 108 ? -9.039 11.234 13.336 1 96.12 108 ARG A CA 1
ATOM 879 C C . ARG A 1 108 ? -8.867 12.75 13.352 1 96.12 108 ARG A C 1
ATOM 881 O O . ARG A 1 108 ? -9.273 13.414 14.312 1 96.12 108 ARG A O 1
ATOM 888 N N . LEU A 1 109 ? -8.305 13.344 12.344 1 97.69 109 LEU A N 1
ATOM 889 C CA . LEU A 1 109 ? -8.055 14.773 12.273 1 97.69 109 LEU A CA 1
ATOM 890 C C . LEU A 1 109 ? -9.359 15.555 12.164 1 97.69 109 LEU A C 1
ATOM 892 O O . LEU A 1 109 ? -9.508 16.625 12.758 1 97.69 109 LEU A O 1
ATOM 896 N N . ARG A 1 110 ? -10.289 15.031 11.469 1 96.44 110 ARG A N 1
ATOM 897 C CA . ARG A 1 110 ? -11.57 15.703 11.258 1 96.44 110 ARG A CA 1
ATOM 898 C C . ARG A 1 110 ? -12.344 15.812 12.57 1 96.44 110 ARG A C 1
ATOM 900 O O . ARG A 1 110 ? -13.141 16.734 12.75 1 96.44 110 ARG A O 1
ATOM 907 N N . GLU A 1 111 ? -12.148 14.898 13.438 1 95.75 111 GLU A N 1
ATOM 908 C CA . GLU A 1 111 ? -12.844 14.875 14.719 1 95.75 111 GLU A CA 1
ATOM 909 C C . GLU A 1 111 ? -12.203 15.836 15.711 1 95.75 111 GLU A C 1
ATOM 911 O O . GLU A 1 111 ? -12.773 16.125 16.766 1 95.75 111 GLU A O 1
ATOM 916 N N . ASN A 1 112 ? -11.047 16.266 15.445 1 96.44 112 ASN A N 1
ATOM 917 C CA . ASN A 1 112 ? -10.289 17.156 16.312 1 96.44 112 ASN A CA 1
ATOM 918 C C . ASN A 1 112 ? -10.523 18.625 15.945 1 96.44 112 ASN A C 1
ATOM 920 O O . ASN A 1 112 ? -10.203 19.047 14.836 1 96.44 112 ASN A O 1
ATOM 924 N N . LYS A 1 113 ? -11.039 19.375 16.812 1 96.38 113 LYS A N 1
ATOM 925 C CA . LYS A 1 113 ? -11.414 20.781 16.594 1 96.38 113 LYS A CA 1
ATOM 926 C C . LYS A 1 113 ? -10.203 21.594 16.141 1 96.38 113 LYS A C 1
ATOM 928 O O . LYS A 1 113 ? -10.359 22.594 15.438 1 96.38 113 LYS A O 1
ATOM 933 N N . ALA A 1 114 ? -9.062 21.188 16.609 1 96.19 114 ALA A N 1
ATOM 934 C CA . ALA A 1 114 ? -7.844 21.906 16.25 1 96.19 114 ALA A CA 1
ATOM 935 C C . ALA A 1 114 ? -7.648 21.922 14.727 1 96.19 114 ALA A C 1
ATOM 937 O O . ALA A 1 114 ? -6.863 22.719 14.211 1 96.19 114 ALA A O 1
ATOM 938 N N . PHE A 1 115 ? -8.32 21.109 13.984 1 97.44 115 PHE A N 1
ATOM 939 C CA . PHE A 1 115 ? -8.125 20.984 12.547 1 97.44 115 PHE A CA 1
ATOM 940 C C . PHE A 1 115 ? -9.32 21.547 11.789 1 97.44 115 PHE A C 1
ATOM 942 O O . PHE A 1 115 ? -9.406 21.422 10.562 1 97.44 115 PHE A O 1
ATOM 949 N N . ASN A 1 116 ? -10.227 22.156 12.531 1 95.88 116 ASN A N 1
ATOM 950 C CA . ASN A 1 116 ? -11.336 22.844 11.867 1 95.88 116 ASN A CA 1
ATOM 951 C C . ASN A 1 116 ? -10.836 23.938 10.93 1 95.88 116 ASN A C 1
ATOM 953 O O . ASN A 1 116 ? -9.984 24.75 11.312 1 95.88 116 ASN A O 1
ATOM 957 N N . GLY A 1 117 ? -11.344 23.953 9.789 1 95.06 117 GLY A N 1
ATOM 958 C CA . GLY A 1 117 ? -10.984 25 8.828 1 95.06 117 GLY A CA 1
ATOM 959 C C . GLY A 1 117 ? -9.781 24.641 7.984 1 95.06 117 GLY A C 1
ATOM 960 O O . GLY A 1 117 ? -9.477 25.328 7.004 1 95.06 117 GLY A O 1
ATOM 961 N N . LYS A 1 118 ? -9.047 23.609 8.359 1 95.44 118 LYS A N 1
ATOM 962 C CA . LYS A 1 118 ? -7.887 23.188 7.582 1 95.44 118 LYS A CA 1
ATOM 963 C C . LYS A 1 118 ? -8.305 22.391 6.348 1 95.44 118 LYS A C 1
ATOM 965 O O . LYS A 1 118 ? -9.383 21.781 6.332 1 95.44 118 LYS A O 1
ATOM 970 N N . TRP A 1 119 ? -7.441 22.453 5.352 1 95.56 119 TRP A N 1
ATOM 971 C CA . TRP A 1 119 ? -7.66 21.672 4.141 1 95.56 119 TRP A CA 1
ATOM 972 C C . TRP A 1 119 ? -7.031 20.281 4.27 1 95.56 119 TRP A C 1
ATOM 974 O O . TRP A 1 119 ? -5.812 20.156 4.426 1 95.56 119 TRP A O 1
ATOM 984 N N . LEU A 1 120 ? -7.848 19.281 4.27 1 96.38 120 LEU A N 1
ATOM 985 C CA . LEU A 1 120 ? -7.398 17.891 4.391 1 96.38 120 LEU A CA 1
ATOM 986 C C . LEU A 1 120 ? -7.68 17.109 3.109 1 96.38 120 LEU A C 1
ATOM 988 O O . LEU A 1 120 ? -8.812 17.094 2.629 1 96.38 120 LEU A O 1
ATOM 992 N N . SER A 1 121 ? -6.605 16.547 2.506 1 95.81 121 SER A N 1
ATOM 993 C CA . SER A 1 121 ? -6.746 15.703 1.325 1 95.81 121 SER A CA 1
ATOM 994 C C . SER A 1 121 ? -6.125 14.328 1.552 1 95.81 121 SER A C 1
ATOM 996 O O . SER A 1 121 ? -5.168 14.195 2.316 1 95.81 121 SER A O 1
ATOM 998 N N . VAL A 1 122 ? -6.715 13.336 0.87 1 95.19 122 VAL A N 1
ATOM 999 C CA . VAL A 1 122 ? -6.195 11.977 0.958 1 95.19 122 VAL A CA 1
ATOM 1000 C C . VAL A 1 122 ? -5.977 11.414 -0.444 1 95.19 122 VAL A C 1
ATOM 1002 O O . VAL A 1 122 ? -6.836 11.555 -1.318 1 95.19 122 VAL A O 1
ATOM 1005 N N . GLU A 1 123 ? -4.758 10.844 -0.652 1 89.31 123 GLU A N 1
ATOM 1006 C CA . GLU A 1 123 ? -4.441 10.195 -1.918 1 89.31 123 GLU A CA 1
ATOM 1007 C C . GLU A 1 123 ? -3.793 8.828 -1.688 1 89.31 123 GLU A C 1
ATOM 1009 O O . GLU A 1 123 ? -2.957 8.68 -0.795 1 89.31 123 GLU A O 1
ATOM 1014 N N . SER A 1 124 ? -4.234 7.797 -2.496 1 86.25 124 SER A N 1
ATOM 1015 C CA . SER A 1 124 ? -3.555 6.508 -2.447 1 86.25 124 SER A CA 1
ATOM 1016 C C . SER A 1 124 ? -2.258 6.535 -3.25 1 86.25 124 SER A C 1
ATOM 1018 O O . SER A 1 124 ? -2.207 7.105 -4.34 1 86.25 124 SER A O 1
ATOM 1020 N N . SER A 1 125 ? -1.259 5.992 -2.615 1 80.94 125 SER A N 1
ATOM 1021 C CA . SER A 1 125 ? 0.011 5.945 -3.334 1 80.94 125 SER A CA 1
ATOM 1022 C C . SER A 1 125 ? 0.257 4.562 -3.93 1 80.94 125 SER A C 1
ATOM 1024 O O . SER A 1 125 ? 1.29 4.328 -4.559 1 80.94 125 SER A O 1
ATOM 1026 N N . ASP A 1 126 ? -0.521 3.572 -3.643 1 71.5 126 ASP A N 1
ATOM 1027 C CA . ASP A 1 126 ? -0.297 2.193 -4.066 1 71.5 126 ASP A CA 1
ATOM 1028 C C . ASP A 1 126 ? -0.979 1.914 -5.406 1 71.5 126 ASP A C 1
ATOM 1030 O O . ASP A 1 126 ? -1.072 0.762 -5.832 1 71.5 126 ASP A O 1
ATOM 1034 N N . LYS A 1 127 ? -1.381 2.951 -6.078 1 74.06 127 LYS A N 1
ATOM 1035 C CA . LYS A 1 127 ? -2.096 2.67 -7.32 1 74.06 127 LYS A CA 1
ATOM 1036 C C . LYS A 1 127 ? -1.141 2.639 -8.508 1 74.06 127 LYS A C 1
ATOM 1038 O O . LYS A 1 127 ? -0.569 3.666 -8.883 1 74.06 127 LYS A O 1
ATOM 1043 N N . LEU A 1 128 ? -0.744 1.435 -8.844 1 77.19 128 LEU A N 1
ATOM 1044 C CA . LEU A 1 128 ? 0.021 1.251 -10.07 1 77.19 128 LEU A CA 1
ATOM 1045 C C . LEU A 1 128 ? -0.907 1.114 -11.273 1 77.19 128 LEU A C 1
ATOM 1047 O O . LEU A 1 128 ? -1.914 0.405 -11.211 1 77.19 128 LEU A O 1
ATOM 1051 N N . THR A 1 129 ? -0.598 1.939 -12.297 1 80.62 129 THR A N 1
ATOM 1052 C CA . THR A 1 129 ? -1.327 1.747 -13.547 1 80.62 129 THR A CA 1
ATOM 1053 C C . THR A 1 129 ? -1.007 0.385 -14.148 1 80.62 129 THR A C 1
ATOM 1055 O O . THR A 1 129 ? -0.069 -0.289 -13.719 1 80.62 129 THR A O 1
ATOM 1058 N N . GLU A 1 130 ? -1.866 -0.067 -15.141 1 86.81 130 GLU A N 1
ATOM 1059 C CA . GLU A 1 130 ? -1.599 -1.333 -15.812 1 86.81 130 GLU A CA 1
ATOM 1060 C C . GLU A 1 130 ? -0.18 -1.371 -16.375 1 86.81 130 GLU A C 1
ATOM 1062 O O . GLU A 1 130 ? 0.536 -2.359 -16.203 1 86.81 130 GLU A O 1
ATOM 1067 N N . ASN A 1 131 ? 0.276 -0.275 -16.969 1 87.81 131 ASN A N 1
ATOM 1068 C CA . ASN A 1 131 ? 1.615 -0.219 -17.547 1 87.81 131 ASN A CA 1
ATOM 1069 C C . ASN A 1 131 ? 2.691 -0.336 -16.469 1 87.81 131 ASN A C 1
ATOM 1071 O O . ASN A 1 131 ? 3.725 -0.973 -16.688 1 87.81 131 ASN A O 1
ATOM 1075 N N . GLN A 1 132 ? 2.512 0.263 -15.344 1 84.88 132 GLN A N 1
ATOM 1076 C CA . GLN A 1 132 ? 3.449 0.197 -14.227 1 84.88 132 GLN A CA 1
ATOM 1077 C C . GLN A 1 132 ? 3.508 -1.211 -13.641 1 84.88 132 GLN A C 1
ATOM 1079 O O . GLN A 1 132 ? 4.582 -1.687 -13.266 1 84.88 132 GLN A O 1
ATOM 1084 N N . LEU A 1 133 ? 2.352 -1.873 -13.641 1 90.88 133 LEU A N 1
ATOM 1085 C CA . LEU A 1 133 ? 2.293 -3.256 -13.188 1 90.88 133 LEU A CA 1
ATOM 1086 C C . LEU A 1 133 ? 3.115 -4.164 -14.094 1 90.88 133 LEU A C 1
ATOM 1088 O O . LEU A 1 133 ? 3.926 -4.961 -13.617 1 90.88 133 LEU A O 1
ATOM 1092 N N . LEU A 1 134 ? 2.895 -4.012 -15.383 1 93.44 134 LEU A N 1
ATOM 1093 C CA . LEU A 1 134 ? 3.621 -4.82 -16.359 1 93.44 134 LEU A CA 1
ATOM 1094 C C . LEU A 1 134 ? 5.121 -4.566 -16.266 1 93.44 134 LEU A C 1
ATOM 1096 O O . LEU A 1 134 ? 5.918 -5.508 -16.297 1 93.44 134 LEU A O 1
ATOM 1100 N N . ALA A 1 135 ? 5.492 -3.309 -16.094 1 89.62 135 ALA A N 1
ATOM 1101 C CA . ALA A 1 135 ? 6.902 -2.945 -15.977 1 89.62 135 ALA A CA 1
ATOM 1102 C C . ALA A 1 135 ? 7.52 -3.551 -14.719 1 89.62 135 ALA A C 1
ATOM 1104 O O . ALA A 1 135 ? 8.656 -4.027 -14.75 1 89.62 135 ALA A O 1
ATOM 1105 N N . PHE A 1 136 ? 6.824 -3.496 -13.617 1 90.19 136 PHE A N 1
ATOM 1106 C CA . PHE A 1 136 ? 7.309 -4.059 -12.359 1 90.19 136 PHE A CA 1
ATOM 1107 C C . PHE A 1 136 ? 7.66 -5.531 -12.531 1 90.19 136 PHE A C 1
ATOM 1109 O O . PHE A 1 136 ? 8.742 -5.965 -12.133 1 90.19 136 PHE A O 1
ATOM 1116 N N . VAL A 1 137 ? 6.773 -6.23 -13.188 1 93.75 137 VAL A N 1
ATOM 1117 C CA . VAL A 1 137 ? 6.949 -7.664 -13.375 1 93.75 137 VAL A CA 1
ATOM 1118 C C . VAL A 1 137 ? 8.109 -7.926 -14.336 1 93.75 137 VAL A C 1
ATOM 1120 O O . VAL A 1 137 ? 8.953 -8.781 -14.078 1 93.75 137 VAL A O 1
ATOM 1123 N N . ARG A 1 138 ? 8.172 -7.172 -15.391 1 93.56 138 ARG A N 1
ATOM 1124 C CA . ARG A 1 138 ? 9.273 -7.316 -16.344 1 93.56 138 ARG A CA 1
ATOM 1125 C C . ARG A 1 138 ? 10.617 -7.098 -15.656 1 93.56 138 ARG A C 1
ATOM 1127 O O . ARG A 1 138 ? 11.531 -7.91 -15.805 1 93.56 138 ARG A O 1
ATOM 1134 N N . ASP A 1 139 ? 10.688 -5.992 -14.922 1 90.12 139 ASP A N 1
ATOM 1135 C CA . ASP A 1 139 ? 11.938 -5.637 -14.266 1 90.12 139 ASP A CA 1
ATOM 1136 C C . ASP A 1 139 ? 12.359 -6.715 -13.273 1 90.12 139 ASP A C 1
ATOM 1138 O O . ASP A 1 139 ? 13.547 -7.039 -13.164 1 90.12 139 ASP A O 1
ATOM 1142 N N . PHE A 1 140 ? 11.43 -7.211 -12.594 1 91.38 140 PHE A N 1
ATOM 1143 C CA . PHE A 1 140 ? 11.742 -8.25 -11.617 1 91.38 140 PHE A CA 1
ATOM 1144 C C . PHE A 1 140 ? 12.328 -9.477 -12.297 1 91.38 140 PHE A C 1
ATOM 1146 O O . PHE A 1 140 ? 13.406 -9.945 -11.922 1 91.38 140 PHE A O 1
ATOM 1153 N N . TYR A 1 141 ? 11.672 -10.062 -13.297 1 93.12 141 TYR A N 1
ATOM 1154 C CA . TYR A 1 141 ? 12.07 -11.336 -13.891 1 93.12 141 TYR A CA 1
ATOM 1155 C C . TYR A 1 141 ? 13.281 -11.156 -14.797 1 93.12 141 TYR A C 1
ATOM 1157 O O . TYR A 1 141 ? 14.031 -12.102 -15.031 1 93.12 141 TYR A O 1
ATOM 1165 N N . LYS A 1 142 ? 13.336 -9.93 -15.289 1 91.19 142 LYS A N 1
ATOM 1166 C CA . LYS A 1 142 ? 14.562 -9.648 -16.031 1 91.19 142 LYS A CA 1
ATOM 1167 C C . LYS A 1 142 ? 15.789 -9.766 -15.125 1 91.19 142 LYS A C 1
ATOM 1169 O O . LYS A 1 142 ? 16.844 -10.219 -15.562 1 91.19 142 LYS A O 1
ATOM 1174 N N . ASN A 1 143 ? 15.594 -9.266 -13.859 1 88.06 143 ASN A N 1
ATOM 1175 C CA . ASN A 1 143 ? 16.703 -9.258 -12.906 1 88.06 143 ASN A CA 1
ATOM 1176 C C . ASN A 1 143 ? 16.797 -10.586 -12.156 1 88.06 143 ASN A C 1
ATOM 1178 O O . ASN A 1 143 ? 17.875 -10.961 -11.695 1 88.06 143 ASN A O 1
ATOM 1182 N N . ALA A 1 144 ? 15.57 -11.219 -11.781 1 77.25 144 ALA A N 1
ATOM 1183 C CA . ALA A 1 144 ? 15.531 -12.43 -10.953 1 77.25 144 ALA A CA 1
ATOM 1184 C C . ALA A 1 144 ? 15.531 -13.68 -11.82 1 77.25 144 ALA A C 1
ATOM 1186 O O . ALA A 1 144 ? 15.953 -14.75 -11.375 1 77.25 144 ALA A O 1
ATOM 1187 N N . THR A 1 145 ? 16.062 -13.93 -12.875 1 64.44 145 THR A N 1
ATOM 1188 C CA . THR A 1 145 ? 15.859 -15.156 -13.641 1 64.44 145 THR A CA 1
ATOM 1189 C C . THR A 1 145 ? 16.031 -16.391 -12.75 1 64.44 145 THR A C 1
ATOM 1191 O O . THR A 1 145 ? 17.156 -16.75 -12.398 1 64.44 145 THR A O 1
ATOM 1194 N N . PRO A 1 146 ? 14.82 -16.797 -12.219 1 54.28 146 PRO A N 1
ATOM 1195 C CA . PRO A 1 146 ? 15.117 -18.031 -11.477 1 54.28 146 PRO A CA 1
ATOM 1196 C C . PRO A 1 146 ? 15.703 -19.125 -12.359 1 54.28 146 PRO A C 1
ATOM 1198 O O . PRO A 1 146 ? 15.539 -19.094 -13.586 1 54.28 146 PRO A O 1
ATOM 1201 N N . MET B 1 1 ? -5.41 -17.062 -29.844 1 35.06 1 MET B N 1
ATOM 1202 C CA . MET B 1 1 ? -4.137 -16.672 -29.234 1 35.06 1 MET B CA 1
ATOM 1203 C C . MET B 1 1 ? -3.654 -17.75 -28.266 1 35.06 1 MET B C 1
ATOM 1205 O O . MET B 1 1 ? -4.422 -18.234 -27.438 1 35.06 1 MET B O 1
ATOM 1209 N N . ASP B 1 2 ? -2.938 -18.688 -28.719 1 37.47 2 ASP B N 1
ATOM 1210 C CA . ASP B 1 2 ? -2.508 -19.859 -27.969 1 37.47 2 ASP B CA 1
ATOM 1211 C C . ASP B 1 2 ? -2.178 -19.516 -26.531 1 37.47 2 ASP B C 1
ATOM 1213 O O . ASP B 1 2 ? -1.365 -18.625 -26.266 1 37.47 2 ASP B O 1
ATOM 1217 N N . ARG B 1 3 ? -3.061 -19.297 -25.594 1 43.44 3 ARG B N 1
ATOM 1218 C CA . ARG B 1 3 ? -2.818 -18.984 -24.188 1 43.44 3 ARG B CA 1
ATOM 1219 C C . ARG B 1 3 ? -1.499 -19.578 -23.719 1 43.44 3 ARG B C 1
ATOM 1221 O O . ARG B 1 3 ? -1.417 -20.781 -23.453 1 43.44 3 ARG B O 1
ATOM 1228 N N . ASN B 1 4 ? -0.358 -19.375 -24.5 1 52.75 4 ASN B N 1
ATOM 1229 C CA . ASN B 1 4 ? 0.972 -19.859 -24.172 1 52.75 4 ASN B CA 1
ATOM 1230 C C . ASN B 1 4 ? 1.252 -19.766 -22.672 1 52.75 4 ASN B C 1
ATOM 1232 O O . ASN B 1 4 ? 0.842 -18.797 -22.031 1 52.75 4 ASN B O 1
ATOM 1236 N N . SER B 1 5 ? 1.279 -20.969 -21.938 1 77.5 5 SER B N 1
ATOM 1237 C CA . SER B 1 5 ? 1.311 -21.359 -20.547 1 77.5 5 SER B CA 1
ATOM 1238 C C . SER B 1 5 ? 2.43 -20.641 -19.797 1 77.5 5 SER B C 1
ATOM 1240 O O . SER B 1 5 ? 3.604 -20.781 -20.141 1 77.5 5 SER B O 1
ATOM 1242 N N . PHE B 1 6 ? 2.268 -19.344 -19.516 1 91.44 6 PHE B N 1
ATOM 1243 C CA . PHE B 1 6 ? 3.238 -18.656 -18.672 1 91.44 6 PHE B CA 1
ATOM 1244 C C . PHE B 1 6 ? 3.703 -19.562 -17.531 1 91.44 6 PHE B C 1
ATOM 1246 O O . PHE B 1 6 ? 2.885 -20.172 -16.859 1 91.44 6 PHE B O 1
ATOM 1253 N N . LYS B 1 7 ? 5.043 -19.703 -17.547 1 94.5 7 LYS B N 1
ATOM 1254 C CA . LYS B 1 7 ? 5.605 -20.391 -16.391 1 94.5 7 LYS B CA 1
ATOM 1255 C C . LYS B 1 7 ? 5.832 -19.438 -15.227 1 94.5 7 LYS B C 1
ATOM 1257 O O . LYS B 1 7 ? 5.887 -19.859 -14.07 1 94.5 7 LYS B O 1
ATOM 1262 N N . GLN B 1 8 ? 6.09 -18.156 -15.68 1 96.06 8 GLN B N 1
ATOM 1263 C CA . GLN B 1 8 ? 6.352 -17.109 -14.703 1 96.06 8 GLN B CA 1
ATOM 1264 C C . GLN B 1 8 ? 5.168 -16.156 -14.586 1 96.06 8 GLN B C 1
ATOM 1266 O O . GLN B 1 8 ? 4.598 -15.742 -15.594 1 96.06 8 GLN B O 1
ATOM 1271 N N . VAL B 1 9 ? 4.746 -15.852 -13.328 1 97.25 9 VAL B N 1
ATOM 1272 C CA . VAL B 1 9 ? 3.619 -14.953 -13.102 1 97.25 9 VAL B CA 1
ATOM 1273 C C . VAL B 1 9 ? 3.971 -13.953 -12 1 97.25 9 VAL B C 1
ATOM 1275 O O . VAL B 1 9 ? 4.648 -14.297 -11.031 1 97.25 9 VAL B O 1
ATOM 1278 N N . GLY B 1 10 ? 3.678 -12.695 -12.289 1 97.31 10 GLY B N 1
ATOM 1279 C CA . GLY B 1 10 ? 3.607 -11.688 -11.242 1 97.31 10 GLY B CA 1
ATOM 1280 C C . GLY B 1 10 ? 2.191 -11.414 -10.773 1 97.31 10 GLY B C 1
ATOM 1281 O O . GLY B 1 10 ? 1.279 -11.258 -11.586 1 97.31 10 GLY B O 1
ATOM 1282 N N . VAL B 1 11 ? 2.008 -11.367 -9.422 1 97.81 11 VAL B N 1
ATOM 1283 C CA . VAL B 1 11 ? 0.691 -11.125 -8.844 1 97.81 11 VAL B CA 1
ATOM 1284 C C . VAL B 1 11 ? 0.739 -9.883 -7.957 1 97.81 11 VAL B C 1
ATOM 1286 O O . VAL B 1 11 ? 1.315 -9.906 -6.867 1 97.81 11 VAL B O 1
ATOM 1289 N N . TRP B 1 12 ? 0.169 -8.805 -8.469 1 95.19 12 TRP B N 1
ATOM 1290 C CA . TRP B 1 12 ? -0.133 -7.711 -7.551 1 95.19 12 TRP B CA 1
ATOM 1291 C C . TRP B 1 12 ? -1.371 -8.023 -6.719 1 95.19 12 TRP B C 1
ATOM 1293 O O . TRP B 1 12 ? -2.41 -8.406 -7.258 1 95.19 12 TRP B O 1
ATOM 1303 N N . ILE B 1 13 ? -1.191 -7.797 -5.406 1 92.69 13 ILE B N 1
ATOM 1304 C CA . ILE B 1 13 ? -2.314 -8.25 -4.594 1 92.69 13 ILE B CA 1
ATOM 1305 C C . ILE B 1 13 ? -2.465 -7.348 -3.371 1 92.69 13 ILE B C 1
ATOM 1307 O O . ILE B 1 13 ? -1.473 -6.973 -2.742 1 92.69 13 ILE B O 1
ATOM 1311 N N . ASP B 1 14 ? -3.723 -6.988 -3.117 1 86.5 14 ASP B N 1
ATOM 1312 C CA . ASP B 1 14 ? -4.102 -6.383 -1.845 1 86.5 14 ASP B CA 1
ATOM 1313 C C . ASP B 1 14 ? -5.414 -6.969 -1.326 1 86.5 14 ASP B C 1
ATOM 1315 O O . ASP B 1 14 ? -5.84 -8.039 -1.767 1 86.5 14 ASP B O 1
ATOM 1319 N N . HIS B 1 15 ? -5.996 -6.379 -0.303 1 83.75 15 HIS B N 1
ATOM 1320 C CA . HIS B 1 15 ? -7.176 -6.949 0.334 1 83.75 15 HIS B CA 1
ATOM 1321 C C . HIS B 1 15 ? -8.367 -6.953 -0.619 1 83.75 15 HIS B C 1
ATOM 1323 O O . HIS B 1 15 ? -9.312 -7.723 -0.431 1 83.75 15 HIS B O 1
ATOM 1329 N N . SER B 1 16 ? -8.328 -6.156 -1.682 1 83.75 16 SER B N 1
ATOM 1330 C CA . SER B 1 16 ? -9.523 -5.941 -2.49 1 83.75 16 SER B CA 1
ATOM 1331 C C . SER B 1 16 ? -9.438 -6.691 -3.812 1 83.75 16 SER B C 1
ATOM 1333 O O . SER B 1 16 ? -10.453 -7.168 -4.328 1 83.75 16 SER B O 1
ATOM 1335 N N . LYS B 1 17 ? -8.242 -6.727 -4.371 1 89.31 17 LYS B N 1
ATOM 1336 C CA . LYS B 1 17 ? -8.141 -7.355 -5.684 1 89.31 17 LYS B CA 1
ATOM 1337 C C . LYS B 1 17 ? -6.723 -7.844 -5.957 1 89.31 17 LYS B C 1
ATOM 1339 O O . LYS B 1 17 ? -5.797 -7.527 -5.207 1 89.31 17 LYS B O 1
ATOM 1344 N N . ALA B 1 18 ? -6.613 -8.672 -7.012 1 94.56 18 ALA B N 1
ATOM 1345 C CA . ALA B 1 18 ? -5.324 -9.141 -7.516 1 94.56 18 ALA B CA 1
ATOM 1346 C C . ALA B 1 18 ? -5.25 -9.008 -9.031 1 94.56 18 ALA B C 1
ATOM 1348 O O . ALA B 1 18 ? -6.234 -9.266 -9.734 1 94.56 18 ALA B O 1
ATOM 1349 N N . HIS B 1 19 ? -4.09 -8.57 -9.523 1 95.44 19 HIS B N 1
ATOM 1350 C CA . HIS B 1 19 ? -3.777 -8.562 -10.945 1 95.44 19 HIS B CA 1
ATOM 1351 C C . HIS B 1 19 ? -2.74 -9.633 -11.289 1 95.44 19 HIS B C 1
ATOM 1353 O O . HIS B 1 19 ? -1.618 -9.594 -10.781 1 95.44 19 HIS B O 1
ATOM 1359 N N . LEU B 1 20 ? -3.111 -10.609 -12.047 1 97.56 20 LEU B N 1
ATOM 1360 C CA . LEU B 1 20 ? -2.189 -11.641 -12.508 1 97.56 20 LEU B CA 1
ATOM 1361 C C . LEU B 1 20 ? -1.542 -11.242 -13.828 1 97.56 20 LEU B C 1
ATOM 1363 O O . LEU B 1 20 ? -2.238 -10.992 -14.812 1 97.56 20 LEU B O 1
ATOM 1367 N N . ILE B 1 21 ? -0.212 -11.273 -13.805 1 97 21 ILE B N 1
ATOM 1368 C CA . ILE B 1 21 ? 0.562 -10.828 -14.961 1 97 21 ILE B CA 1
ATOM 1369 C C . ILE B 1 21 ? 1.511 -11.938 -15.406 1 97 21 ILE B C 1
ATOM 1371 O O . ILE B 1 21 ? 2.404 -12.336 -14.648 1 97 21 ILE B O 1
ATOM 1375 N N . GLY B 1 22 ? 1.294 -12.445 -16.578 1 96.69 22 GLY B N 1
ATOM 1376 C CA . GLY B 1 22 ? 2.207 -13.43 -17.125 1 96.69 22 GLY B CA 1
ATOM 1377 C C . GLY B 1 22 ? 3.479 -12.82 -17.688 1 96.69 22 GLY B C 1
ATOM 1378 O O . GLY B 1 22 ? 3.461 -11.711 -18.203 1 96.69 22 GLY B O 1
ATOM 1379 N N . TYR B 1 23 ? 4.582 -13.555 -17.5 1 95.81 23 TYR B N 1
ATOM 1380 C CA . TYR B 1 23 ? 5.859 -13.125 -18.047 1 95.81 23 TYR B CA 1
ATOM 1381 C C . TYR B 1 23 ? 6.488 -14.219 -18.891 1 95.81 23 TYR B C 1
ATOM 1383 O O . TYR B 1 23 ? 6.551 -15.383 -18.484 1 95.81 23 TYR B O 1
ATOM 1391 N N . ASN B 1 24 ? 6.863 -13.875 -20.062 1 93.75 24 ASN B N 1
ATOM 1392 C CA . ASN B 1 24 ? 7.562 -14.781 -20.953 1 93.75 24 ASN B CA 1
ATOM 1393 C C . ASN B 1 24 ? 8.516 -14.031 -21.891 1 93.75 24 ASN B C 1
ATOM 1395 O O . ASN B 1 24 ? 8.086 -13.141 -22.625 1 93.75 24 ASN B O 1
ATOM 1399 N N . ASN B 1 25 ? 9.75 -14.383 -21.859 1 89.88 25 ASN B N 1
ATOM 1400 C CA . ASN B 1 25 ? 10.766 -13.898 -22.781 1 89.88 25 ASN B CA 1
ATOM 1401 C C . ASN B 1 25 ? 10.75 -12.375 -22.891 1 89.88 25 ASN B C 1
ATOM 1403 O O . ASN B 1 25 ? 10.734 -11.828 -24 1 89.88 25 ASN B O 1
ATOM 1407 N N . GLY B 1 26 ? 10.648 -11.695 -21.797 1 89.31 26 GLY B N 1
ATOM 1408 C CA . GLY B 1 26 ? 10.789 -10.25 -21.781 1 89.31 26 GLY B CA 1
ATOM 1409 C C . GLY B 1 26 ? 9.469 -9.516 -21.891 1 89.31 26 GLY B C 1
ATOM 1410 O O . GLY B 1 26 ? 9.422 -8.289 -21.766 1 89.31 26 GLY B O 1
ATOM 1411 N N . ASP B 1 27 ? 8.422 -10.312 -22.062 1 91.62 27 ASP B N 1
ATOM 1412 C CA . ASP B 1 27 ? 7.109 -9.688 -22.219 1 91.62 27 ASP B CA 1
ATOM 1413 C C . ASP B 1 27 ? 6.215 -9.977 -21.016 1 91.62 27 ASP B C 1
ATOM 1415 O O . ASP B 1 27 ? 6.203 -11.094 -20.5 1 91.62 27 ASP B O 1
ATOM 1419 N N . ALA B 1 28 ? 5.566 -8.945 -20.578 1 93.56 28 ALA B N 1
ATOM 1420 C CA . ALA B 1 28 ? 4.57 -9.078 -19.516 1 93.56 28 ALA B CA 1
ATOM 1421 C C . ALA B 1 28 ? 3.174 -8.742 -20.031 1 93.56 28 ALA B C 1
ATOM 1423 O O . ALA B 1 28 ? 2.992 -7.766 -20.766 1 93.56 28 ALA B O 1
ATOM 1424 N N . VAL B 1 29 ? 2.141 -9.602 -19.656 1 93.81 29 VAL B N 1
ATOM 1425 C CA . VAL B 1 29 ? 0.764 -9.422 -20.109 1 93.81 29 VAL B CA 1
ATOM 1426 C C . VAL B 1 29 ? -0.193 -9.602 -18.938 1 93.81 29 VAL B C 1
ATOM 1428 O O . VAL B 1 29 ? -0.065 -10.555 -18.156 1 93.81 29 VAL B O 1
ATOM 1431 N N . LEU B 1 30 ? -1.097 -8.625 -18.797 1 94.31 30 LEU B N 1
ATOM 1432 C CA . LEU B 1 30 ? -2.143 -8.805 -17.797 1 94.31 30 LEU B CA 1
ATOM 1433 C C . LEU B 1 30 ? -3.086 -9.938 -18.188 1 94.31 30 LEU B C 1
ATOM 1435 O O . LEU B 1 30 ? -3.773 -9.852 -19.203 1 94.31 30 LEU B O 1
ATOM 1439 N N . LEU B 1 31 ? -3.092 -10.93 -17.359 1 96.12 31 LEU B N 1
ATOM 1440 C CA . LEU B 1 31 ? -3.883 -12.117 -17.672 1 96.12 31 LEU B CA 1
ATOM 1441 C C . LEU B 1 31 ? -5.297 -11.992 -17.109 1 96.12 31 LEU B C 1
ATOM 1443 O O . LEU B 1 31 ? -6.266 -12.344 -17.781 1 96.12 31 LEU B O 1
ATOM 1447 N N . GLU B 1 32 ? -5.422 -11.562 -15.867 1 95.44 32 GLU B N 1
ATOM 1448 C CA . GLU B 1 32 ? -6.719 -11.508 -15.203 1 95.44 32 GLU B CA 1
ATOM 1449 C C . GLU B 1 32 ? -6.664 -10.609 -13.969 1 95.44 32 GLU B C 1
ATOM 1451 O O . GLU B 1 32 ? -5.598 -10.422 -13.383 1 95.44 32 GLU B O 1
ATOM 1456 N N . THR B 1 33 ? -7.812 -10.031 -13.68 1 94 33 THR B N 1
ATOM 1457 C CA . THR B 1 33 ? -8.039 -9.367 -12.398 1 94 33 THR B CA 1
ATOM 1458 C C . THR B 1 33 ? -9.031 -10.156 -11.555 1 94 33 THR B C 1
ATOM 1460 O O . THR B 1 33 ? -10.078 -10.586 -12.039 1 94 33 THR B O 1
ATOM 1463 N N . VAL B 1 34 ? -8.602 -10.406 -10.328 1 94.31 34 VAL B N 1
ATOM 1464 C CA . VAL B 1 34 ? -9.445 -11.156 -9.406 1 94.31 34 VAL B CA 1
ATOM 1465 C C . VAL B 1 34 ? -9.906 -10.25 -8.273 1 94.31 34 VAL B C 1
ATOM 1467 O O . VAL B 1 34 ? -9.086 -9.68 -7.551 1 94.31 34 VAL B O 1
ATOM 1470 N N . ASP B 1 35 ? -11.18 -10.148 -8.07 1 89 35 ASP B N 1
ATOM 1471 C CA . ASP B 1 35 ? -11.711 -9.383 -6.941 1 89 35 ASP B CA 1
ATOM 1472 C C . ASP B 1 35 ? -11.828 -10.258 -5.695 1 89 35 ASP B C 1
ATOM 1474 O O . ASP B 1 35 ? -12.234 -11.422 -5.781 1 89 35 ASP B O 1
ATOM 1478 N N . SER B 1 36 ? -11.391 -9.594 -4.598 1 87.19 36 SER B N 1
ATOM 1479 C CA . SER B 1 36 ? -11.641 -10.297 -3.344 1 87.19 36 SER B CA 1
ATOM 1480 C C . SER B 1 36 ? -13.133 -10.453 -3.086 1 87.19 36 SER B C 1
ATOM 1482 O O . SER B 1 36 ? -13.922 -9.57 -3.434 1 87.19 36 SER B O 1
ATOM 1484 N N . PRO B 1 37 ? -13.469 -11.625 -2.588 1 75.38 37 PRO B N 1
ATOM 1485 C CA . PRO B 1 37 ? -14.898 -11.766 -2.291 1 75.38 37 PRO B CA 1
ATOM 1486 C C . PRO B 1 37 ? -15.414 -10.664 -1.365 1 75.38 37 PRO B C 1
ATOM 1488 O O . PRO B 1 37 ? -16.609 -10.375 -1.361 1 75.38 37 PRO B O 1
ATOM 1491 N N . TYR B 1 38 ? -14.625 -10 -0.551 1 60.31 38 TYR B N 1
ATOM 1492 C CA . TYR B 1 38 ? -15.047 -8.898 0.313 1 60.31 38 TYR B CA 1
ATOM 1493 C C . TYR B 1 38 ? -15.57 -7.73 -0.509 1 60.31 38 TYR B C 1
ATOM 1495 O O . TYR B 1 38 ? -16.562 -7.109 -0.145 1 60.31 38 TYR B O 1
ATOM 1503 N N . GLU B 1 39 ? -14.742 -7.219 -1.375 1 55.28 39 GLU B N 1
ATOM 1504 C CA . GLU B 1 39 ? -15.109 -6.051 -2.168 1 55.28 39 GLU B CA 1
ATOM 1505 C C . GLU B 1 39 ? -16.359 -6.316 -3 1 55.28 39 GLU B C 1
ATOM 1507 O O . GLU B 1 39 ? -17.156 -5.406 -3.252 1 55.28 39 GLU B O 1
ATOM 1512 N N . SER B 1 40 ? -16.562 -7.559 -3.316 1 48.28 40 SER B N 1
ATOM 1513 C CA . SER B 1 40 ? -17.797 -7.879 -4.043 1 48.28 40 SER B CA 1
ATOM 1514 C C . SER B 1 40 ? -19.031 -7.605 -3.189 1 48.28 40 SER B C 1
ATOM 1516 O O . SER B 1 40 ? -20.078 -7.207 -3.711 1 48.28 40 SER B O 1
ATOM 1518 N N . MET B 1 41 ? -18.812 -7.879 -1.946 1 44.12 41 MET B N 1
ATOM 1519 C CA . MET B 1 41 ? -19.969 -7.633 -1.081 1 44.12 41 MET B CA 1
ATOM 1520 C C . MET B 1 41 ? -20.125 -6.145 -0.79 1 44.12 41 MET B C 1
ATOM 1522 O O . MET B 1 41 ? -21.234 -5.633 -0.741 1 44.12 41 MET B O 1
ATOM 1526 N N . ARG B 1 42 ? -19.047 -5.504 -0.505 1 46.31 42 ARG B N 1
ATOM 1527 C CA . ARG B 1 42 ? -19.172 -4.078 -0.22 1 46.31 42 ARG B CA 1
ATOM 1528 C C . ARG B 1 42 ? -19.656 -3.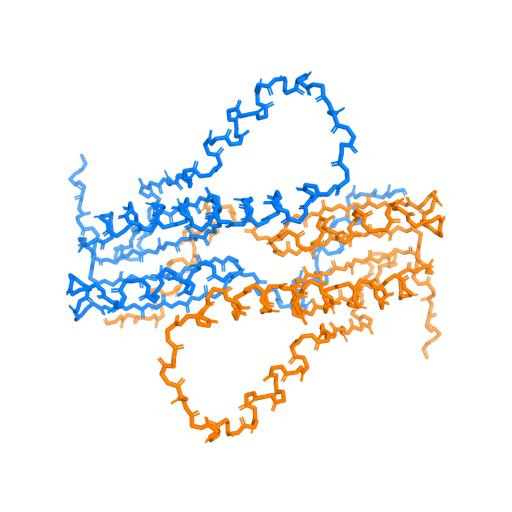314 -1.451 1 46.31 42 ARG B C 1
ATOM 1530 O O . ARG B 1 42 ? -20.375 -2.322 -1.331 1 46.31 42 ARG B O 1
ATOM 1537 N N . ARG B 1 43 ? -19.188 -3.656 -2.598 1 46.19 43 ARG B N 1
ATOM 1538 C CA . ARG B 1 43 ? -19.781 -3.033 -3.779 1 46.19 43 ARG B CA 1
ATOM 1539 C C . ARG B 1 43 ? -21.281 -3.266 -3.828 1 46.19 43 ARG B C 1
ATOM 1541 O O . ARG B 1 43 ? -22.047 -2.385 -4.246 1 46.19 43 ARG B O 1
ATOM 1548 N N . TYR B 1 44 ? -21.594 -4.508 -3.357 1 40.66 44 TYR B N 1
ATOM 1549 C CA . TYR B 1 44 ? -23.031 -4.766 -3.357 1 40.66 44 TYR B CA 1
ATOM 1550 C C . TYR B 1 44 ? -23.719 -3.986 -2.248 1 40.66 44 TYR B C 1
ATOM 1552 O O . TYR B 1 44 ? -24.844 -3.512 -2.424 1 40.66 44 TYR B O 1
ATOM 1560 N N . GLU B 1 45 ? -23.062 -3.941 -1.089 1 41.72 45 GLU B N 1
ATOM 1561 C CA . GLU B 1 45 ? -23.719 -3.229 -0.001 1 41.72 45 GLU B CA 1
ATOM 1562 C C . GLU B 1 45 ? -23.703 -1.721 -0.234 1 41.72 45 GLU B C 1
ATOM 1564 O O . GLU B 1 45 ? -24.594 -1.005 0.214 1 41.72 45 GLU B O 1
ATOM 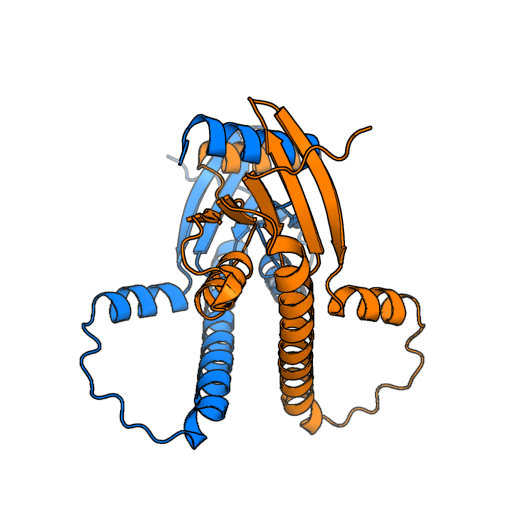1569 N N . GLY B 1 46 ? -22.547 -1.188 -0.702 1 39.75 46 GLY B N 1
ATOM 1570 C CA . GLY B 1 46 ? -22.547 0.227 -1.042 1 39.75 46 GLY B CA 1
ATOM 1571 C C . GLY B 1 46 ? -23.609 0.593 -2.07 1 39.75 46 GLY B C 1
ATOM 1572 O O . GLY B 1 46 ? -23.938 1.77 -2.24 1 39.75 46 GLY B O 1
ATOM 1573 N N . GLU B 1 47 ? -23.875 -0.344 -2.918 1 37.47 47 GLU B N 1
ATOM 1574 C CA . GLU B 1 47 ? -25.031 -0.065 -3.768 1 37.47 47 GLU B CA 1
ATOM 1575 C C . GLU B 1 47 ? -26.344 -0.243 -3 1 37.47 47 GLU B C 1
ATOM 1577 O O . GLU B 1 47 ? -27.406 0.16 -3.473 1 37.47 47 GLU B O 1
ATOM 1582 N N . THR B 1 48 ? -26.359 -1.179 -2.076 1 34.66 48 THR B N 1
ATOM 1583 C CA . THR B 1 48 ? -27.641 -1.271 -1.38 1 34.66 48 THR B CA 1
ATOM 1584 C C . THR B 1 48 ? -27.734 -0.212 -0.287 1 34.66 48 THR B C 1
ATOM 1586 O O . THR B 1 48 ? -26.812 -0.036 0.501 1 34.66 48 THR B O 1
ATOM 1589 N N . ASP B 1 49 ? -28.609 0.829 -0.483 1 34.56 49 ASP B N 1
ATOM 1590 C CA . ASP B 1 49 ? -29.094 1.833 0.453 1 34.56 49 ASP B CA 1
ATOM 1591 C C . ASP B 1 49 ? -29.281 1.238 1.847 1 34.56 49 ASP B C 1
ATOM 1593 O O . ASP B 1 49 ? -30.109 0.346 2.039 1 34.56 49 ASP B O 1
ATOM 1597 N N . ASP B 1 50 ? -28.266 1.019 2.531 1 34.69 50 ASP B N 1
ATOM 1598 C CA . ASP B 1 50 ? -28.5 0.546 3.893 1 34.69 50 ASP B CA 1
ATOM 1599 C C . ASP B 1 50 ? -29.531 1.416 4.613 1 34.69 50 ASP B C 1
ATOM 1601 O O . ASP B 1 50 ? -29.172 2.416 5.238 1 34.69 50 ASP B O 1
ATOM 1605 N N . LYS B 1 51 ? -30.75 1.518 4.129 1 31.97 51 LYS B N 1
ATOM 1606 C CA . LYS B 1 51 ? -31.797 2.145 4.922 1 31.97 51 LYS B CA 1
ATOM 1607 C C . LYS B 1 51 ? -31.922 1.487 6.293 1 31.97 51 LYS B C 1
ATOM 1609 O O . LYS B 1 51 ? -32.906 1.714 7.012 1 31.97 51 LYS B O 1
ATOM 1614 N N . THR B 1 52 ? -31.328 0.256 6.434 1 31.8 52 THR B N 1
ATOM 1615 C CA . THR B 1 52 ? -31.906 -0.212 7.695 1 31.8 52 THR B CA 1
ATOM 1616 C C . THR B 1 52 ? -31.328 0.581 8.867 1 31.8 52 THR B C 1
ATOM 1618 O O . THR B 1 52 ? -30.188 1.04 8.82 1 31.8 52 THR B O 1
ATOM 1621 N N . ARG B 1 53 ? -32.156 1.025 9.859 1 32.72 53 ARG B N 1
ATOM 1622 C CA . ARG B 1 53 ? -32.25 1.862 11.047 1 32.72 53 ARG B CA 1
ATOM 1623 C C . ARG B 1 53 ? -31.203 1.488 12.078 1 32.72 53 ARG B C 1
ATOM 1625 O O . ARG B 1 53 ? -31.016 0.309 12.391 1 32.72 53 ARG B O 1
ATOM 1632 N N . PHE B 1 54 ? -30.141 2.314 12.297 1 33.81 54 PHE B N 1
ATOM 1633 C CA . PHE B 1 54 ? -29.141 2.412 13.344 1 33.81 54 PHE B CA 1
ATOM 1634 C C . PHE B 1 54 ? -29.75 2.152 14.711 1 33.81 54 PHE B C 1
ATOM 1636 O O . PHE B 1 54 ? -30.531 2.969 15.211 1 33.81 54 PHE B O 1
ATOM 1643 N N . SER B 1 55 ? -30.156 0.912 15.016 1 31.52 55 SER B N 1
ATOM 1644 C CA . SER B 1 55 ? -30.469 0.855 16.438 1 31.52 55 SER B CA 1
ATOM 1645 C C . SER B 1 55 ? -29.219 1.074 17.281 1 31.52 55 SER B C 1
ATOM 1647 O O . SER B 1 55 ? -28.172 0.492 17.016 1 31.52 55 SER B O 1
ATOM 1649 N N . PRO B 1 56 ? -29.047 2.074 18.234 1 32.53 56 PRO B N 1
ATOM 1650 C CA . PRO B 1 56 ? -28 2.682 19.062 1 32.53 56 PRO B CA 1
ATOM 1651 C C . PRO B 1 56 ? -27.375 1.693 20.047 1 32.53 56 PRO B C 1
ATOM 1653 O O . PRO B 1 56 ? -26.75 2.104 21.031 1 32.53 56 PRO B O 1
ATOM 1656 N N . ASN B 1 57 ? -27.656 0.394 20.047 1 32.28 57 ASN B N 1
ATOM 1657 C CA . ASN B 1 57 ? -27.109 -0.222 21.25 1 32.28 57 ASN B CA 1
ATOM 1658 C C . ASN B 1 57 ? -25.594 -0.312 21.219 1 32.28 57 ASN B C 1
ATOM 1660 O O . ASN B 1 57 ? -25.031 -0.865 20.266 1 32.28 57 ASN B O 1
ATOM 1664 N N . PRO B 1 58 ? -24.812 0.421 22.078 1 36.31 58 PRO B N 1
ATOM 1665 C CA . PRO B 1 58 ? -23.375 0.631 22.219 1 36.31 58 PRO B CA 1
ATOM 1666 C C . PRO B 1 58 ? -22.594 -0.677 22.328 1 36.31 58 PRO B C 1
ATOM 1668 O O . PRO B 1 58 ? -21.359 -0.683 22.188 1 36.31 58 PRO B O 1
ATOM 1671 N N . GLU B 1 59 ? -23.156 -1.68 22.953 1 37.91 59 GLU B N 1
ATOM 1672 C CA . GLU B 1 59 ? -22.375 -2.857 23.328 1 37.91 59 GLU B CA 1
ATOM 1673 C C . GLU B 1 59 ? -21.844 -3.586 22.094 1 37.91 59 GLU B C 1
ATOM 1675 O O . GLU B 1 59 ? -21.031 -4.5 22.203 1 37.91 59 GLU B O 1
ATOM 1680 N N . HIS B 1 60 ? -22.391 -3.35 20.922 1 37.78 60 HIS B N 1
ATOM 1681 C CA . HIS B 1 60 ? -22.203 -4.207 19.766 1 37.78 60 HIS B CA 1
ATOM 1682 C C . HIS B 1 60 ? -21.016 -3.75 18.938 1 37.78 60 HIS B C 1
ATOM 1684 O O . HIS B 1 60 ? -20.703 -4.344 17.891 1 37.78 60 HIS B O 1
ATOM 1690 N N . SER B 1 61 ? -20.438 -2.68 19.406 1 38.59 61 SER B N 1
ATOM 1691 C CA . SER B 1 61 ? -19.375 -2.197 18.516 1 38.59 61 SER B CA 1
ATOM 1692 C C . SER B 1 61 ? -18.172 -3.129 18.531 1 38.59 61 SER B C 1
ATOM 1694 O O . SER B 1 61 ? -17.516 -3.32 17.516 1 38.59 61 SER B O 1
ATOM 1696 N N . SER B 1 62 ? -17.875 -3.6 19.766 1 42.5 62 SER B N 1
ATOM 1697 C CA . SER B 1 62 ? -16.719 -4.492 19.859 1 42.5 62 SER B CA 1
ATOM 1698 C C . SER B 1 62 ? -16.969 -5.781 19.078 1 42.5 62 SER B C 1
ATOM 1700 O O . SER B 1 62 ? -16.062 -6.289 18.406 1 42.5 62 SER B O 1
ATOM 1702 N N . ASN B 1 63 ? -18.203 -6.27 19.219 1 44 63 ASN B N 1
ATOM 1703 C CA . ASN B 1 63 ? -18.578 -7.508 18.531 1 44 63 ASN B CA 1
ATOM 1704 C C . ASN B 1 63 ? -18.641 -7.32 17.016 1 44 63 ASN B C 1
ATOM 1706 O O . ASN B 1 63 ? -18.391 -8.258 16.266 1 44 63 ASN B O 1
ATOM 1710 N N . ASN B 1 64 ? -18.984 -6.098 16.625 1 44.84 64 ASN B N 1
ATOM 1711 C CA . ASN B 1 64 ? -19.109 -5.832 15.203 1 44.84 64 ASN B CA 1
ATOM 1712 C C . ASN B 1 64 ? -17.75 -5.742 14.531 1 44.84 64 ASN B C 1
ATOM 1714 O O . ASN B 1 64 ? -17.562 -6.23 13.414 1 44.84 64 ASN B O 1
ATOM 1718 N N . GLU B 1 65 ? -16.844 -5.164 15.242 1 46.38 65 GLU B N 1
ATOM 1719 C CA . GLU B 1 65 ? 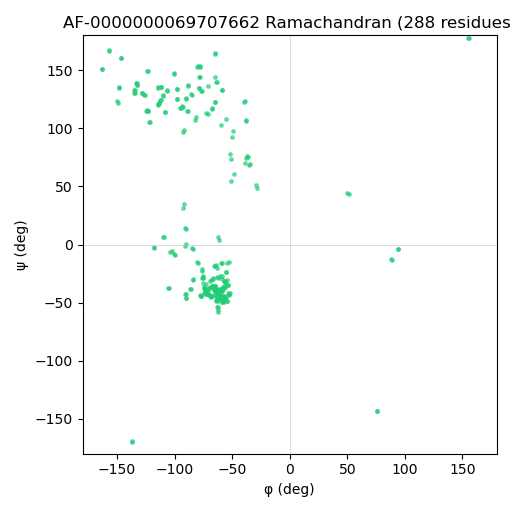-15.492 -5.125 14.672 1 46.38 65 GLU B CA 1
ATOM 1720 C C . GLU B 1 65 ? -14.883 -6.523 14.594 1 46.38 65 GLU B C 1
ATOM 1722 O O . GLU B 1 65 ? -14.219 -6.863 13.617 1 46.38 65 GLU B O 1
ATOM 1727 N N . TYR B 1 66 ? -15.078 -7.219 15.688 1 46.41 66 TYR B N 1
ATOM 1728 C CA . TYR B 1 66 ? -14.641 -8.609 15.672 1 46.41 66 TYR B CA 1
ATOM 1729 C C . TYR B 1 66 ? -15.297 -9.383 14.531 1 46.41 66 TYR B C 1
ATOM 1731 O O . TYR B 1 66 ? -14.648 -10.164 13.844 1 46.41 66 TYR B O 1
ATOM 1739 N N . ARG B 1 67 ? -16.609 -9.164 14.547 1 45.84 67 ARG B N 1
ATOM 1740 C CA . ARG B 1 67 ? -17.344 -9.836 13.469 1 45.84 67 ARG B CA 1
ATOM 1741 C C . ARG B 1 67 ? -16.875 -9.352 12.102 1 45.84 67 ARG B C 1
ATOM 1743 O O . ARG B 1 67 ? -16.688 -10.148 11.18 1 45.84 67 ARG B O 1
ATOM 1750 N N . LYS B 1 68 ? -16.641 -8.039 12.062 1 49.34 68 LYS B N 1
ATOM 1751 C CA . LYS B 1 68 ? -16.156 -7.492 10.797 1 49.34 68 LYS B CA 1
ATOM 1752 C C . LYS B 1 68 ? -14.742 -7.988 10.492 1 49.34 68 LYS B C 1
ATOM 1754 O O . LYS B 1 68 ? -14.438 -8.359 9.352 1 49.34 68 LYS B O 1
ATOM 1759 N N . ASN B 1 69 ? -13.984 -8.109 11.664 1 53.34 69 ASN B N 1
ATOM 1760 C CA . ASN B 1 69 ? -12.641 -8.641 11.484 1 53.34 69 ASN B CA 1
ATOM 1761 C C . ASN B 1 69 ? -12.672 -10.117 11.102 1 53.34 69 ASN B C 1
ATOM 1763 O O . ASN B 1 69 ? -11.891 -10.562 10.258 1 53.34 69 ASN B O 1
ATOM 1767 N N . ASN B 1 70 ? -13.5 -10.945 11.766 1 53.72 70 ASN B N 1
ATOM 1768 C CA . ASN B 1 70 ? -13.648 -12.359 11.43 1 53.72 70 ASN B CA 1
ATOM 1769 C C . ASN B 1 70 ? -14.195 -12.555 10.023 1 53.72 70 ASN B C 1
ATOM 1771 O O . ASN B 1 70 ? -13.734 -13.422 9.281 1 53.72 70 ASN B O 1
ATOM 1775 N N . ILE B 1 71 ? -15.195 -11.914 9.688 1 54.94 71 ILE B N 1
ATOM 1776 C CA . ILE B 1 71 ? -15.766 -11.938 8.344 1 54.94 71 ILE B CA 1
ATOM 1777 C C . ILE B 1 71 ? -14.695 -11.57 7.32 1 54.94 71 ILE B C 1
ATOM 1779 O O . ILE B 1 71 ? -14.562 -12.242 6.293 1 54.94 71 ILE B O 1
ATOM 1783 N N . THR B 1 72 ? -13.82 -10.711 7.922 1 67.31 72 THR B N 1
ATOM 1784 C CA . THR B 1 72 ? -12.758 -10.281 7.02 1 67.31 72 THR B CA 1
ATOM 1785 C C . THR B 1 72 ? -11.719 -11.383 6.844 1 67.31 72 THR B C 1
ATOM 1787 O O . THR B 1 72 ? -11.289 -11.664 5.727 1 67.31 72 THR B O 1
ATOM 1790 N N . GLN B 1 73 ? -11.633 -12.195 7.949 1 76.19 73 GLN B N 1
ATOM 1791 C CA . GLN B 1 73 ? -10.641 -13.266 7.848 1 76.19 73 GLN B CA 1
ATOM 1792 C C . GLN B 1 73 ? -11.156 -14.406 6.973 1 76.19 73 GLN B C 1
ATOM 1794 O O . GLN B 1 73 ? -10.391 -15.008 6.219 1 76.19 73 GLN B O 1
ATOM 1799 N N . ASN B 1 74 ? -12.43 -14.773 7.199 1 81.75 74 ASN B N 1
ATOM 1800 C CA . ASN B 1 74 ? -13.023 -15.82 6.363 1 81.75 74 ASN B CA 1
ATOM 1801 C C . ASN B 1 74 ? -13.016 -15.43 4.891 1 81.75 74 ASN B C 1
ATOM 1803 O O . ASN B 1 74 ? -12.742 -16.25 4.023 1 81.75 74 ASN B O 1
ATOM 1807 N N . GLU B 1 75 ? -13.32 -14.195 4.637 1 83.31 75 GLU B N 1
ATOM 1808 C CA . GLU B 1 75 ? -13.312 -13.695 3.266 1 83.31 75 GLU B CA 1
ATOM 1809 C C . GLU B 1 75 ? -11.906 -13.727 2.672 1 83.31 75 GLU B C 1
ATOM 1811 O O . GLU B 1 75 ? -11.727 -14.094 1.508 1 83.31 75 GLU B O 1
ATOM 1816 N N . LEU B 1 76 ? -11.039 -13.461 3.52 1 86.38 76 LEU B N 1
ATOM 1817 C CA . LEU B 1 76 ? -9.656 -13.5 3.066 1 86.38 76 LEU B CA 1
ATOM 1818 C C . LEU B 1 76 ? -9.211 -14.93 2.777 1 86.38 76 LEU B C 1
ATOM 1820 O O . LEU B 1 76 ? -8.484 -15.18 1.814 1 86.38 76 LEU B O 1
ATOM 1824 N N . ASN B 1 77 ? -9.711 -15.789 3.627 1 90.88 77 ASN B N 1
ATOM 1825 C CA . ASN B 1 77 ? -9.406 -17.203 3.4 1 90.88 77 ASN B CA 1
ATOM 1826 C C . ASN B 1 77 ? -9.977 -17.688 2.07 1 90.88 77 ASN B C 1
ATOM 1828 O O . ASN B 1 77 ? -9.305 -18.422 1.337 1 90.88 77 ASN B O 1
ATOM 1832 N N . GLU B 1 78 ? -11.18 -17.359 1.796 1 92.81 78 GLU B N 1
ATOM 1833 C CA . GLU B 1 78 ? -11.781 -17.703 0.514 1 92.81 78 GLU B CA 1
ATOM 1834 C C . GLU B 1 78 ? -11.016 -17.078 -0.647 1 92.81 78 GLU B C 1
ATOM 1836 O O . GLU B 1 78 ? -10.82 -17.719 -1.685 1 92.81 78 GLU B O 1
ATOM 1841 N N . TYR B 1 79 ? -10.703 -15.859 -0.495 1 93.62 79 TYR B N 1
ATOM 1842 C CA . TYR B 1 79 ? -9.883 -15.148 -1.467 1 93.62 79 TYR B CA 1
ATOM 1843 C C . TYR B 1 79 ? -8.594 -15.906 -1.758 1 93.62 79 TYR B C 1
ATOM 1845 O O . TYR B 1 79 ? -8.25 -16.141 -2.92 1 93.62 79 TYR B O 1
ATOM 1853 N N . PHE B 1 80 ? -7.926 -16.438 -0.744 1 96.12 80 PHE B N 1
ATOM 1854 C CA . PHE B 1 80 ? -6.648 -17.125 -0.892 1 96.12 80 PHE B CA 1
ATOM 1855 C C . PHE B 1 80 ? -6.848 -18.5 -1.532 1 96.12 80 PHE B C 1
ATOM 1857 O O . PHE B 1 80 ? -6.023 -18.938 -2.34 1 96.12 80 PHE B O 1
ATOM 1864 N N . LYS B 1 81 ? -7.887 -19.109 -1.173 1 95.19 81 LYS B N 1
ATOM 1865 C CA . LYS B 1 81 ? -8.195 -20.406 -1.8 1 95.19 81 LYS B CA 1
ATOM 1866 C C . LYS B 1 81 ? -8.375 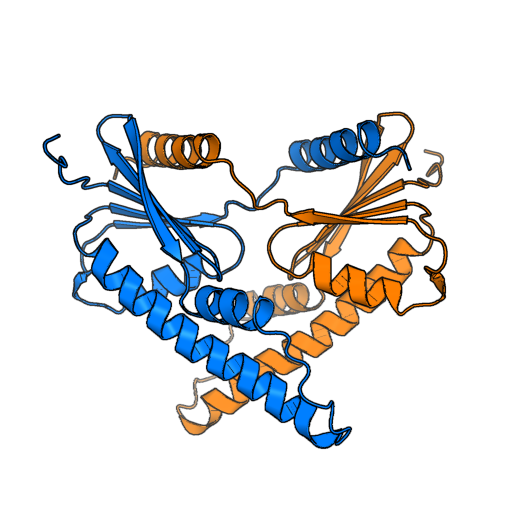-20.25 -3.309 1 95.19 81 LYS B C 1
ATOM 1868 O O . LYS B 1 81 ? -7.84 -21.047 -4.086 1 95.19 81 LYS B O 1
ATOM 1873 N N . MET B 1 82 ? -9.141 -19.234 -3.658 1 95.75 82 MET B N 1
ATOM 1874 C CA . MET B 1 82 ? -9.312 -18.938 -5.078 1 95.75 82 MET B CA 1
ATOM 1875 C C . MET B 1 82 ? -7.965 -18.703 -5.75 1 95.75 82 MET B C 1
ATOM 1877 O O . MET B 1 82 ? -7.699 -19.234 -6.828 1 95.75 82 MET B O 1
ATOM 1881 N N . MET B 1 83 ? -7.176 -17.922 -5.137 1 97.25 83 MET B N 1
ATOM 1882 C CA . MET B 1 83 ? -5.867 -17.578 -5.688 1 97.25 83 MET B CA 1
ATOM 1883 C C . MET B 1 83 ? -4.98 -18.812 -5.797 1 97.25 83 MET B C 1
ATOM 1885 O O . MET B 1 83 ? -4.223 -18.969 -6.762 1 97.25 83 MET B O 1
ATOM 1889 N N . GLU B 1 84 ? -4.992 -19.734 -4.852 1 97.19 84 GLU B N 1
ATOM 1890 C CA . GLU B 1 84 ? -4.242 -20.984 -4.918 1 97.19 84 GLU B CA 1
ATOM 1891 C C . GLU B 1 84 ? -4.566 -21.75 -6.199 1 97.19 84 GLU B C 1
ATOM 1893 O O . GLU B 1 84 ? -3.662 -22.234 -6.879 1 97.19 84 GLU B O 1
ATOM 1898 N N . GLY B 1 85 ? -5.82 -21.859 -6.418 1 96.69 85 GLY B N 1
ATOM 1899 C CA . GLY B 1 85 ? -6.238 -22.547 -7.633 1 96.69 85 GLY B CA 1
ATOM 1900 C C . GLY B 1 85 ? -5.691 -21.906 -8.898 1 96.69 85 GLY B C 1
ATOM 1901 O O . GLY B 1 85 ? -5.246 -22.594 -9.812 1 96.69 85 GLY B O 1
ATOM 1902 N N . LYS B 1 86 ? -5.656 -20.609 -8.93 1 96.69 86 LYS B N 1
ATOM 1903 C CA . LYS B 1 86 ? -5.246 -19.859 -10.117 1 96.69 86 LYS B CA 1
ATOM 1904 C C . LYS B 1 86 ? -3.73 -19.891 -10.289 1 96.69 86 LYS B C 1
ATOM 1906 O O . LYS B 1 86 ? -3.227 -19.766 -11.406 1 96.69 86 LYS B O 1
ATOM 1911 N N . LEU B 1 87 ? -2.99 -20.156 -9.234 1 97.75 87 LEU B N 1
ATOM 1912 C CA . LEU B 1 87 ? -1.541 -19.984 -9.273 1 97.75 87 LEU B CA 1
ATOM 1913 C C . LEU B 1 87 ? -0.843 -21.344 -9.398 1 97.75 87 LEU B C 1
ATOM 1915 O O . LEU B 1 87 ? 0.368 -21.406 -9.625 1 97.75 87 LEU B O 1
ATOM 1919 N N . GLN B 1 88 ? -1.58 -22.422 -9.328 1 96.12 88 GLN B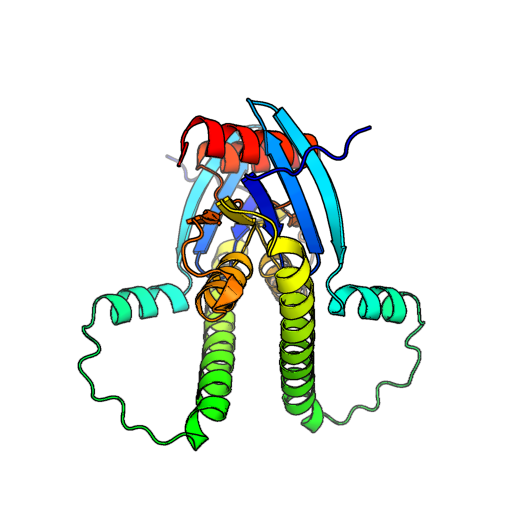 N 1
ATOM 1920 C CA . GLN B 1 88 ? -1.02 -23.766 -9.289 1 96.12 88 GLN B CA 1
ATOM 1921 C C . GLN B 1 88 ? -0.239 -24.078 -10.562 1 96.12 88 GLN B C 1
ATOM 1923 O O . GLN B 1 88 ? 0.752 -24.812 -10.523 1 96.12 88 GLN B O 1
ATOM 1928 N N . GLY B 1 89 ? -0.611 -23.484 -11.617 1 94.69 89 GLY B N 1
ATOM 1929 C CA . GLY B 1 89 ? -0.033 -23.844 -12.898 1 94.69 89 GLY B CA 1
ATOM 1930 C C . GLY B 1 89 ? 1.277 -23.141 -13.188 1 94.69 89 GLY B C 1
ATOM 1931 O O . GLY B 1 89 ? 1.938 -23.438 -14.188 1 94.69 89 GLY B O 1
ATOM 1932 N N . TYR B 1 90 ? 1.698 -22.266 -12.344 1 96.19 90 TYR B N 1
ATOM 1933 C CA . TYR B 1 90 ? 2.916 -21.5 -12.57 1 96.19 90 TYR B CA 1
ATOM 1934 C C . TYR B 1 90 ? 4.082 -22.078 -11.781 1 96.19 90 TYR B C 1
ATOM 1936 O O . TYR B 1 90 ? 3.9 -22.562 -10.664 1 96.19 90 TYR B O 1
ATOM 1944 N N . ASP B 1 91 ? 5.273 -21.969 -12.328 1 96 91 ASP B N 1
ATOM 1945 C CA . ASP B 1 91 ? 6.473 -22.469 -11.664 1 96 91 ASP B CA 1
ATOM 1946 C C . ASP B 1 91 ? 7.117 -21.391 -10.805 1 96 91 ASP B C 1
ATOM 1948 O O . ASP B 1 91 ? 7.645 -21.672 -9.727 1 96 91 ASP B O 1
ATOM 1952 N N . ASP B 1 92 ? 7.18 -20.203 -11.336 1 96.38 92 ASP B N 1
ATOM 1953 C CA . ASP B 1 92 ? 7.758 -19.047 -10.641 1 96.38 92 ASP B CA 1
ATOM 1954 C C . ASP B 1 92 ? 6.699 -18 -10.352 1 96.38 92 ASP B C 1
ATOM 1956 O O . ASP B 1 92 ? 6.043 -17.484 -11.266 1 96.38 92 ASP B O 1
ATOM 1960 N N . ILE B 1 93 ? 6.52 -17.703 -9.094 1 97.75 93 ILE B N 1
ATOM 1961 C CA . ILE B 1 93 ? 5.457 -16.797 -8.68 1 97.75 93 ILE B CA 1
ATOM 1962 C C . ILE B 1 93 ? 6.055 -15.625 -7.898 1 97.75 93 ILE B C 1
ATOM 1964 O O . ILE B 1 93 ? 6.672 -15.828 -6.852 1 97.75 93 ILE B O 1
ATOM 1968 N N . LEU B 1 94 ? 5.938 -14.445 -8.477 1 97.25 94 LEU B N 1
ATOM 1969 C CA . LEU B 1 94 ? 6.238 -13.203 -7.762 1 97.25 94 LEU B CA 1
ATOM 1970 C C . LEU B 1 94 ? 4.973 -12.609 -7.156 1 97.25 94 LEU B C 1
ATOM 1972 O O . LEU B 1 94 ? 4.027 -12.281 -7.879 1 97.25 94 LEU B O 1
ATOM 1976 N N . LEU B 1 95 ? 4.906 -12.5 -5.816 1 97.5 95 LEU B N 1
ATOM 1977 C CA . LEU B 1 95 ? 3.85 -11.766 -5.129 1 97.5 95 LEU B CA 1
ATOM 1978 C C . LEU B 1 95 ? 4.316 -10.367 -4.758 1 97.5 95 LEU B C 1
ATOM 1980 O O . LEU B 1 95 ? 5.375 -10.203 -4.148 1 97.5 95 LEU B O 1
ATOM 1984 N N . PHE B 1 96 ? 3.512 -9.359 -5.223 1 93.81 96 PHE B N 1
ATOM 1985 C CA . PHE B 1 96 ? 3.881 -8.008 -4.832 1 93.81 96 PHE B CA 1
ATOM 1986 C C . PHE B 1 96 ? 2.643 -7.141 -4.652 1 93.81 96 PHE B C 1
ATOM 1988 O O . PHE B 1 96 ? 1.547 -7.516 -5.074 1 93.81 96 PHE B O 1
ATOM 1995 N N . GLY B 1 97 ? 2.77 -6.102 -3.977 1 89.31 97 GLY B N 1
ATOM 1996 C CA . GLY B 1 97 ? 1.662 -5.223 -3.643 1 89.31 97 GLY B CA 1
ATOM 1997 C C . GLY B 1 97 ? 1.902 -4.414 -2.383 1 89.31 97 GLY B C 1
ATOM 1998 O O . GLY B 1 97 ? 2.951 -4.539 -1.747 1 89.31 97 GLY B O 1
ATOM 1999 N N . PRO B 1 98 ? 0.934 -3.602 -2.131 1 81.56 98 PRO B N 1
ATOM 2000 C CA . PRO B 1 98 ? 1.044 -2.814 -0.9 1 81.56 98 PRO B CA 1
ATOM 2001 C C . PRO B 1 98 ? 0.649 -3.607 0.344 1 81.56 98 PRO B C 1
ATOM 2003 O O . PRO B 1 98 ? -0.019 -4.641 0.237 1 81.56 98 PRO B O 1
ATOM 2006 N N . GLY B 1 99 ? 1.168 -3.26 1.448 1 78 99 GLY B N 1
ATOM 2007 C CA . GLY B 1 99 ? 0.729 -3.84 2.707 1 78 99 GLY B CA 1
ATOM 2008 C C . GLY B 1 99 ? 1.246 -5.25 2.928 1 78 99 GLY B C 1
ATOM 2009 O O . GLY B 1 99 ? 2.367 -5.574 2.529 1 78 99 GLY B O 1
ATOM 2010 N N . THR B 1 100 ? 0.336 -6.09 3.568 1 83.12 100 THR B N 1
ATOM 2011 C CA . THR B 1 100 ? 0.878 -7.359 4.043 1 83.12 100 THR B CA 1
ATOM 2012 C C . THR B 1 100 ? 0.194 -8.531 3.352 1 83.12 100 THR B C 1
ATOM 2014 O O . THR B 1 100 ? 0.573 -9.688 3.555 1 83.12 100 THR B O 1
ATOM 2017 N N . VAL B 1 101 ? -0.755 -8.297 2.51 1 87.12 101 VAL B N 1
ATOM 2018 C CA . VAL B 1 101 ? -1.515 -9.375 1.887 1 87.12 101 VAL B CA 1
ATOM 2019 C C . VAL B 1 101 ? -0.58 -10.258 1.063 1 87.12 101 VAL B C 1
ATOM 2021 O O . VAL B 1 101 ? -0.735 -11.477 1.035 1 87.12 101 VAL B O 1
ATOM 2024 N N . LYS B 1 102 ? 0.382 -9.664 0.388 1 92.12 102 LYS B N 1
ATOM 2025 C CA . LYS B 1 102 ? 1.351 -10.43 -0.395 1 92.12 102 LYS B CA 1
ATOM 2026 C C . LYS B 1 102 ? 2.09 -11.438 0.478 1 92.12 102 LYS B C 1
ATOM 2028 O O . LYS B 1 102 ? 2.363 -12.555 0.043 1 92.12 102 LYS B O 1
ATOM 2033 N N . ASP B 1 103 ? 2.371 -11.047 1.707 1 93.56 103 ASP B N 1
ATOM 2034 C CA . ASP B 1 103 ? 3.076 -11.93 2.633 1 93.56 103 ASP B CA 1
ATOM 2035 C C . ASP B 1 103 ? 2.168 -13.055 3.115 1 93.56 103 ASP B C 1
ATOM 2037 O O . ASP B 1 103 ? 2.604 -14.203 3.23 1 93.56 103 ASP B O 1
ATOM 2041 N N . GLN B 1 104 ? 0.971 -12.695 3.418 1 92.88 104 GLN B N 1
ATOM 2042 C CA . GLN B 1 104 ? -0.002 -13.695 3.84 1 92.88 104 GLN B CA 1
ATOM 2043 C C . GLN B 1 104 ? -0.244 -14.727 2.742 1 92.88 104 GLN B C 1
ATOM 2045 O O . GLN B 1 104 ? -0.312 -15.93 3.014 1 92.88 104 GLN B O 1
ATOM 2050 N N . MET B 1 105 ? -0.323 -14.258 1.544 1 96.12 105 MET B N 1
ATOM 2051 C CA . MET B 1 105 ? -0.49 -15.148 0.398 1 96.12 105 MET B CA 1
ATOM 2052 C C . MET B 1 105 ? 0.708 -16.078 0.255 1 96.12 105 MET B C 1
ATOM 2054 O O . MET B 1 105 ? 0.542 -17.281 0.013 1 96.12 105 MET B O 1
ATOM 2058 N N . ARG B 1 106 ? 1.882 -15.555 0.392 1 97.19 106 ARG B N 1
ATOM 2059 C CA . ARG B 1 106 ? 3.088 -16.375 0.326 1 97.19 106 ARG B CA 1
ATOM 2060 C C . ARG B 1 106 ? 3.047 -17.5 1.359 1 97.19 106 ARG B C 1
ATOM 2062 O O . ARG B 1 106 ? 3.344 -18.641 1.044 1 97.19 106 ARG B O 1
ATOM 2069 N N . ASN B 1 107 ? 2.703 -17.156 2.584 1 96.19 107 ASN B N 1
ATOM 2070 C CA . ASN B 1 107 ? 2.629 -18.156 3.643 1 96.19 107 ASN B CA 1
ATOM 2071 C C . ASN B 1 107 ? 1.615 -19.25 3.312 1 96.19 107 ASN B C 1
ATOM 2073 O O . ASN B 1 107 ? 1.888 -20.422 3.508 1 96.19 107 ASN B O 1
ATOM 2077 N N . ARG B 1 108 ? 0.475 -18.797 2.83 1 96.12 108 ARG B N 1
ATOM 2078 C CA . ARG B 1 108 ? -0.574 -19.719 2.416 1 96.12 108 ARG B CA 1
ATOM 2079 C C . ARG B 1 108 ? -0.064 -20.688 1.348 1 96.12 108 ARG B C 1
ATOM 2081 O O . ARG B 1 108 ? -0.314 -21.891 1.42 1 96.12 108 ARG B O 1
ATOM 2088 N N . LEU B 1 109 ? 0.659 -20.219 0.359 1 97.62 109 LEU B N 1
ATOM 2089 C CA . LEU B 1 109 ? 1.166 -21.047 -0.735 1 97.62 109 LEU B CA 1
ATOM 2090 C C . LEU B 1 109 ? 2.23 -22.016 -0.237 1 97.62 109 LEU B C 1
ATOM 2092 O O . LEU B 1 109 ? 2.289 -23.156 -0.687 1 97.62 109 LEU B O 1
ATOM 2096 N N . ARG B 1 110 ? 3.02 -21.594 0.671 1 96.38 110 ARG B N 1
ATOM 2097 C CA . ARG B 1 110 ? 4.102 -22.422 1.192 1 96.38 110 ARG B CA 1
ATOM 2098 C C . ARG B 1 110 ? 3.551 -23.625 1.955 1 96.38 110 ARG B C 1
ATOM 2100 O O . ARG B 1 110 ? 4.195 -24.672 2.02 1 96.38 110 ARG B O 1
ATOM 2107 N N . GLU B 1 111 ? 2.406 -23.469 2.521 1 95.69 111 GLU B N 1
ATOM 2108 C CA . GLU B 1 111 ? 1.778 -24.531 3.301 1 95.69 111 GLU B CA 1
ATOM 2109 C C . GLU B 1 111 ? 1.084 -25.547 2.395 1 95.69 111 GLU B C 1
ATOM 2111 O O . GLU B 1 111 ? 0.698 -26.625 2.844 1 95.69 111 GLU B O 1
ATOM 2116 N N . ASN B 1 112 ? 0.888 -25.219 1.205 1 96.38 112 ASN B N 1
ATOM 2117 C CA . ASN B 1 112 ? 0.206 -26.062 0.233 1 96.38 112 ASN B CA 1
ATOM 2118 C C . ASN B 1 112 ? 1.194 -26.906 -0.566 1 96.38 112 ASN B C 1
ATOM 2120 O O . ASN B 1 112 ? 2.041 -26.359 -1.282 1 96.38 112 ASN B O 1
ATOM 2124 N N . LYS B 1 113 ? 1.103 -28.172 -0.488 1 96.31 113 LYS B N 1
ATOM 2125 C CA . LYS B 1 113 ? 2.031 -29.109 -1.106 1 96.31 113 LYS B CA 1
ATOM 2126 C C . LYS B 1 113 ? 2.09 -28.906 -2.619 1 96.31 113 LYS B C 1
ATOM 2128 O O . LYS B 1 113 ? 3.111 -29.188 -3.248 1 96.31 113 LYS B O 1
ATOM 2133 N N . ALA B 1 114 ? 0.987 -28.453 -3.148 1 96.12 114 ALA B N 1
ATOM 2134 C CA . ALA B 1 114 ? 0.938 -28.234 -4.594 1 96.12 114 ALA B CA 1
ATOM 2135 C C . ALA B 1 114 ? 1.994 -27.234 -5.031 1 96.12 114 ALA B C 1
ATOM 2137 O O . ALA B 1 114 ? 2.312 -27.125 -6.219 1 96.12 114 ALA B O 1
ATOM 2138 N N . PHE B 1 115 ? 2.566 -26.484 -4.152 1 97.44 115 PHE B N 1
ATOM 2139 C CA . PHE B 1 115 ? 3.508 -25.422 -4.484 1 97.44 115 PHE B CA 1
ATOM 2140 C C . PHE B 1 115 ? 4.922 -25.797 -4.059 1 97.44 115 PHE B C 1
ATOM 2142 O O . PHE B 1 115 ? 5.84 -24.984 -4.145 1 97.44 115 PHE B O 1
ATOM 2149 N N . ASN B 1 116 ? 5.074 -27.031 -3.602 1 95.81 116 ASN B N 1
ATOM 2150 C CA . ASN B 1 116 ? 6.418 -27.516 -3.299 1 95.81 116 ASN B CA 1
ATOM 2151 C C . ASN B 1 116 ? 7.32 -27.469 -4.531 1 95.81 116 ASN B C 1
ATOM 2153 O O . ASN B 1 116 ? 6.926 -27.906 -5.613 1 95.81 116 ASN B O 1
ATOM 2157 N N . GLY B 1 117 ? 8.461 -26.969 -4.367 1 94.94 117 GLY B N 1
ATOM 2158 C CA . GLY B 1 117 ? 9.43 -26.922 -5.457 1 94.94 117 GLY B CA 1
ATOM 2159 C C . GLY B 1 117 ? 9.305 -25.672 -6.309 1 94.94 117 GLY B C 1
ATOM 2160 O O . GLY B 1 117 ? 10.164 -25.391 -7.145 1 94.94 117 GLY B O 1
ATOM 2161 N N . LYS B 1 118 ? 8.234 -24.922 -6.164 1 95.44 118 LYS B N 1
ATOM 2162 C CA . LYS B 1 118 ? 8.055 -23.688 -6.93 1 95.44 118 LYS B CA 1
ATOM 2163 C C . LYS B 1 118 ? 8.891 -22.547 -6.34 1 95.44 118 LYS B C 1
ATOM 2165 O O . LYS B 1 118 ? 9.211 -22.562 -5.148 1 95.44 118 LYS B O 1
ATOM 2170 N N . TRP B 1 119 ? 9.234 -21.625 -7.211 1 95.56 119 TRP B N 1
ATOM 2171 C CA . TRP B 1 119 ? 9.945 -20.422 -6.777 1 95.56 119 TRP B CA 1
ATOM 2172 C C . TRP B 1 119 ? 8.969 -19.328 -6.379 1 95.56 119 TRP B C 1
ATOM 2174 O O . TRP B 1 119 ? 8.18 -18.859 -7.203 1 95.56 119 TRP B O 1
ATOM 2184 N N . LEU B 1 120 ? 8.969 -18.969 -5.125 1 96.31 120 LEU B N 1
ATOM 2185 C CA . LEU B 1 120 ? 8.086 -17.938 -4.59 1 96.31 120 LEU B CA 1
ATOM 2186 C C . LEU B 1 120 ? 8.883 -16.719 -4.121 1 96.31 120 LEU B C 1
ATOM 2188 O O . LEU B 1 120 ? 9.82 -16.859 -3.328 1 96.31 120 LEU B O 1
ATOM 2192 N N . SER B 1 121 ? 8.578 -15.539 -4.699 1 95.81 121 SER B N 1
ATOM 2193 C CA . SER B 1 121 ? 9.203 -14.289 -4.273 1 95.81 121 SER B CA 1
ATOM 2194 C C . SER B 1 121 ? 8.148 -13.266 -3.859 1 95.81 121 SER B C 1
ATOM 2196 O O . SER B 1 121 ? 7.031 -13.273 -4.371 1 95.81 121 SER B O 1
ATOM 2198 N N . VAL B 1 122 ? 8.547 -12.406 -2.91 1 95.19 122 VAL B N 1
ATOM 2199 C CA . VAL B 1 122 ? 7.66 -11.344 -2.445 1 95.19 122 VAL B CA 1
ATOM 2200 C C . VAL B 1 122 ? 8.383 -10 -2.514 1 95.19 122 VAL B C 1
ATOM 2202 O O . VAL B 1 122 ? 9.531 -9.883 -2.096 1 95.19 122 VAL B O 1
ATOM 2205 N N . GLU B 1 123 ? 7.695 -9 -3.131 1 89.31 123 GLU B N 1
ATOM 2206 C CA . GLU B 1 123 ? 8.219 -7.641 -3.195 1 89.31 123 GLU B CA 1
ATOM 2207 C C . GLU B 1 123 ? 7.16 -6.617 -2.805 1 89.31 123 GLU B C 1
ATOM 2209 O O . GLU B 1 123 ? 5.996 -6.746 -3.189 1 89.31 123 GLU B O 1
ATOM 2214 N N . SER B 1 124 ? 7.578 -5.594 -1.972 1 86.25 124 SER B N 1
ATOM 2215 C CA . SER B 1 124 ? 6.668 -4.496 -1.676 1 86.25 124 SER B CA 1
ATOM 2216 C C . SER B 1 124 ? 6.621 -3.492 -2.824 1 86.25 124 SER B C 1
ATOM 2218 O O . SER B 1 124 ? 7.652 -3.166 -3.414 1 86.25 124 SER B O 1
ATOM 2220 N N . SER B 1 125 ? 5.41 -3.125 -3.139 1 81.25 125 SER B N 1
ATOM 2221 C CA . SER B 1 125 ? 5.281 -2.137 -4.203 1 81.25 125 SER B CA 1
ATOM 2222 C C . SER B 1 125 ? 5.055 -0.739 -3.639 1 81.25 125 SER B C 1
ATOM 2224 O O . SER B 1 125 ? 4.91 0.226 -4.391 1 81.25 125 SER B O 1
ATOM 2226 N N . ASP B 1 126 ? 4.82 -0.583 -2.375 1 71.75 126 ASP B N 1
ATOM 2227 C CA . ASP B 1 126 ? 4.477 0.696 -1.763 1 71.75 126 ASP B CA 1
ATOM 2228 C C . ASP B 1 126 ? 5.73 1.442 -1.31 1 71.75 126 ASP B C 1
ATOM 2230 O O . ASP B 1 126 ? 5.641 2.455 -0.613 1 71.75 126 ASP B O 1
ATOM 2234 N N . LYS B 1 127 ? 6.855 0.99 -1.754 1 73.94 127 LYS B N 1
ATOM 2235 C CA . LYS B 1 127 ? 8.055 1.67 -1.265 1 73.94 127 LYS B CA 1
ATOM 2236 C C . LYS B 1 127 ? 8.461 2.807 -2.197 1 73.94 127 LYS B C 1
ATOM 2238 O O . LYS B 1 127 ? 8.82 2.572 -3.354 1 73.94 127 LYS B O 1
ATOM 2243 N N . LEU B 1 128 ? 8.055 3.992 -1.799 1 76.94 128 LEU B N 1
ATOM 2244 C CA . LEU B 1 128 ? 8.531 5.18 -2.494 1 76.94 128 LEU B CA 1
ATOM 2245 C C . LEU B 1 128 ? 9.867 5.645 -1.923 1 76.94 128 LEU B C 1
ATOM 2247 O O . LEU B 1 128 ? 10.047 5.68 -0.704 1 76.94 128 LEU B O 1
ATOM 2251 N N . THR B 1 129 ? 10.812 5.844 -2.859 1 80.44 129 THR B N 1
ATOM 2252 C CA . THR B 1 129 ? 12.062 6.453 -2.414 1 80.44 129 THR B CA 1
ATOM 2253 C C . THR B 1 129 ? 11.828 7.875 -1.92 1 80.44 129 THR B C 1
ATOM 2255 O O . THR B 1 129 ? 10.75 8.445 -2.135 1 80.44 129 THR B O 1
ATOM 2258 N N . GLU B 1 130 ? 12.828 8.445 -1.159 1 86.62 130 GLU B N 1
ATOM 2259 C CA . GLU B 1 130 ? 12.711 9.828 -0.694 1 86.62 130 GLU B CA 1
ATOM 2260 C C . GLU B 1 130 ? 12.398 10.773 -1.85 1 86.62 130 GLU B C 1
ATOM 2262 O O . GLU B 1 130 ? 11.508 11.617 -1.743 1 86.62 130 GLU B O 1
ATOM 2267 N N . ASN B 1 131 ? 13.047 10.586 -2.99 1 87.75 131 ASN B N 1
ATOM 2268 C CA . ASN B 1 131 ? 12.82 11.445 -4.148 1 87.75 131 ASN B CA 1
ATOM 2269 C C . ASN B 1 131 ? 11.406 11.297 -4.695 1 87.75 131 ASN B C 1
ATOM 2271 O O . ASN B 1 131 ? 10.789 12.273 -5.121 1 87.75 131 ASN B O 1
ATOM 2275 N N . GLN B 1 132 ? 10.883 10.117 -4.727 1 84.62 132 GLN B N 1
ATOM 2276 C CA . GLN B 1 132 ? 9.523 9.844 -5.195 1 84.62 132 GLN B CA 1
ATOM 2277 C C . GLN B 1 132 ? 8.484 10.453 -4.25 1 84.62 132 GLN B C 1
ATOM 2279 O O . GLN B 1 132 ? 7.461 10.969 -4.699 1 84.62 132 GLN B O 1
ATOM 2284 N N . LEU B 1 133 ? 8.82 10.422 -2.965 1 90.69 133 LEU B N 1
ATOM 2285 C CA . LEU B 1 133 ? 7.945 11.047 -1.974 1 90.69 133 LEU B CA 1
ATOM 2286 C C . LEU B 1 133 ? 7.859 12.555 -2.195 1 90.69 133 LEU B C 1
ATOM 2288 O O . LEU B 1 133 ? 6.766 13.117 -2.225 1 90.69 133 LEU B O 1
ATOM 2292 N N . LEU B 1 134 ? 9.016 13.172 -2.365 1 93.31 134 LEU B N 1
ATOM 2293 C CA . LEU B 1 134 ? 9.062 14.609 -2.59 1 93.31 134 LEU B CA 1
ATOM 2294 C C . LEU B 1 134 ? 8.328 14.984 -3.869 1 93.31 134 LEU B C 1
ATOM 2296 O O . LEU B 1 134 ? 7.574 15.961 -3.893 1 93.31 134 LEU B O 1
ATOM 2300 N N . ALA B 1 135 ? 8.516 14.18 -4.906 1 89.38 135 ALA B N 1
ATOM 2301 C CA . ALA B 1 135 ? 7.852 14.438 -6.18 1 89.38 135 ALA B CA 1
ATOM 2302 C C . ALA B 1 135 ? 6.336 14.312 -6.043 1 89.38 135 ALA B C 1
ATOM 2304 O O . ALA B 1 135 ? 5.59 15.117 -6.609 1 89.38 135 ALA B O 1
ATOM 2305 N N . PHE B 1 136 ? 5.867 13.312 -5.344 1 90.12 136 PHE B N 1
ATOM 2306 C CA . PHE B 1 136 ? 4.441 13.102 -5.129 1 90.12 136 PHE B CA 1
ATOM 2307 C C . PHE B 1 136 ? 3.805 14.336 -4.5 1 90.12 136 PHE B C 1
ATOM 2309 O O . PHE B 1 136 ? 2.775 14.82 -4.977 1 90.12 136 PHE B O 1
ATOM 2316 N N . VAL B 1 137 ? 4.488 14.859 -3.512 1 93.75 137 VAL B N 1
ATOM 2317 C CA . VAL B 1 137 ? 3.971 16.016 -2.777 1 93.75 137 VAL B CA 1
ATOM 2318 C C . VAL B 1 137 ? 4.008 17.25 -3.67 1 93.75 137 VAL B C 1
ATOM 2320 O O . VAL B 1 137 ? 3.039 18.016 -3.725 1 93.75 137 VAL B O 1
ATOM 2323 N N . ARG B 1 138 ? 5.074 17.422 -4.383 1 93.44 138 ARG B N 1
ATOM 2324 C CA . ARG B 1 138 ? 5.18 18.562 -5.301 1 93.44 138 ARG B CA 1
ATOM 2325 C C . ARG B 1 138 ? 4.059 18.531 -6.332 1 93.44 138 ARG B C 1
ATOM 2327 O O . ARG B 1 138 ? 3.383 19.547 -6.547 1 93.44 138 ARG B O 1
ATOM 2334 N N . ASP B 1 139 ? 3.902 17.359 -6.941 1 90.06 139 ASP B N 1
ATOM 2335 C CA . ASP B 1 139 ? 2.902 17.234 -7.996 1 90.06 139 ASP B CA 1
ATOM 2336 C C . ASP B 1 139 ? 1.5 17.5 -7.461 1 90.06 139 ASP B C 1
ATOM 2338 O O . ASP B 1 139 ? 0.685 18.141 -8.133 1 90.06 139 ASP B O 1
ATOM 2342 N N . PHE B 1 140 ? 1.26 17.047 -6.32 1 91.56 140 PHE B N 1
ATOM 2343 C CA . PHE B 1 140 ? -0.056 17.25 -5.73 1 91.56 140 PHE B CA 1
ATOM 2344 C C . PHE B 1 140 ? -0.326 18.734 -5.523 1 91.56 140 PHE B C 1
ATOM 2346 O O . PHE B 1 140 ? -1.345 19.266 -5.98 1 91.56 140 PHE B O 1
ATOM 2353 N N . TYR B 1 141 ? 0.546 19.484 -4.844 1 93.12 141 TYR B N 1
ATOM 2354 C CA . TYR B 1 141 ? 0.291 20.875 -4.461 1 93.12 141 TYR B CA 1
ATOM 2355 C C . TYR B 1 141 ? 0.432 21.797 -5.66 1 93.12 141 TYR B C 1
ATOM 2357 O O . TYR B 1 141 ? -0.141 22.891 -5.676 1 93.12 141 TYR B O 1
ATOM 2365 N N . LYS B 1 142 ? 1.271 21.312 -6.559 1 91.12 142 LYS B N 1
ATOM 2366 C CA . LYS B 1 142 ? 1.322 22.078 -7.801 1 91.12 142 LYS B CA 1
ATOM 2367 C C . LYS B 1 142 ? -0.039 22.094 -8.492 1 91.12 142 LYS B C 1
ATOM 2369 O O . LYS B 1 142 ? -0.424 23.094 -9.086 1 91.12 142 LYS B O 1
ATOM 2374 N N . ASN B 1 143 ? -0.705 20.891 -8.43 1 88.12 143 ASN B N 1
ATOM 2375 C CA . ASN B 1 143 ? -1.994 20.75 -9.094 1 88.12 143 ASN B CA 1
ATOM 2376 C C . ASN B 1 143 ? -3.141 21.219 -8.203 1 88.12 143 ASN B C 1
ATOM 2378 O O . ASN B 1 143 ? -4.191 21.625 -8.703 1 88.12 143 ASN B O 1
ATOM 2382 N N . ALA B 1 144 ? -3.043 20.922 -6.816 1 77.31 144 ALA B N 1
ATOM 2383 C CA . ALA B 1 144 ? -4.133 21.203 -5.883 1 77.31 144 ALA B CA 1
ATOM 2384 C C . ALA B 1 144 ? -3.965 22.578 -5.234 1 77.31 144 ALA B C 1
ATOM 2386 O O . ALA B 1 144 ? -4.941 23.172 -4.785 1 77.31 144 ALA B O 1
ATOM 2387 N N . THR B 1 145 ? -3.473 23.594 -5.656 1 64.06 145 THR B N 1
ATOM 2388 C CA . THR B 1 145 ? -3.291 24.797 -4.844 1 64.06 145 THR B CA 1
ATOM 2389 C C . THR B 1 145 ? -4.582 25.156 -4.117 1 64.06 145 THR B C 1
ATOM 2391 O O . THR B 1 145 ? -5.547 25.609 -4.746 1 64.06 145 THR B O 1
ATOM 2394 N N . PRO B 1 146 ? -4.578 24.688 -2.822 1 53.12 146 PRO B N 1
ATOM 2395 C CA . PRO B 1 146 ? -5.805 25.203 -2.201 1 53.12 146 PRO B CA 1
ATOM 2396 C C . PRO B 1 146 ? -5.891 26.719 -2.236 1 53.12 146 PRO B C 1
ATOM 2398 O O . PRO B 1 146 ? -4.871 27.406 -2.387 1 53.12 146 PRO B O 1
#

Organism: NCBI:txid1187080

Nearest PDB structures (foldseek):
  7o80-assembly1_By  TM=6.154E-01  e=1.189E-05  Oryctolagus cuniculus
  6xa1-assembly1_j  TM=5.882E-01  e=1.115E-05  Homo sapiens
  8hku-assembly1_ARF1  TM=5.589E-01  e=6.805E-05  Sulfolobus acidocaldarius DSM 639
  4af1-assembly1_A  TM=5.277E-01  e=1.478E-04  Halobacterium salinarum R1
  4crm-assembly1_X  TM=4.751E-01  e=1.513E-03  Saccharomyces cerevisiae

Solvent-accessible surface area (backbone atoms only — not comparable to full-atom values): 16143 Å² total; per-residue (Å²): 125,79,80,73,78,43,44,30,34,30,32,40,28,45,85,48,37,33,41,36,27,33,37,57,96,85,42,48,44,82,70,48,76,46,71,19,60,54,45,56,47,46,59,50,44,73,66,40,79,74,69,75,78,82,73,80,70,74,80,48,55,66,57,45,48,49,46,50,49,48,52,46,48,56,33,46,48,53,37,49,53,54,47,50,68,71,49,58,77,38,48,32,39,36,27,21,21,34,83,56,47,29,56,53,50,49,54,57,44,72,73,33,73,83,46,64,91,44,48,77,46,77,47,76,59,51,76,67,50,74,68,53,48,35,47,51,43,34,55,44,52,71,72,52,64,125,124,80,80,71,78,42,45,32,34,30,33,40,28,45,84,46,36,32,42,36,27,34,37,56,96,85,42,49,44,84,71,47,76,45,70,19,59,52,46,57,45,47,58,50,46,74,66,41,78,75,72,74,76,84,73,81,70,75,81,47,56,65,56,44,48,48,46,50,49,46,54,45,49,55,32,47,49,52,36,49,52,54,48,49,66,72,50,57,77,39,46,34,39,38,28,22,22,34,82,58,47,31,56,54,50,50,55,56,45,71,73,34,72,84,45,64,91,46,48,79,45,78,47,74,59,51,74,66,51,74,68,52,48,36,47,53,43,35,54,46,52,71,73,51,64,126

pLDDT: mean 78.02, std 22.78, range [31.45, 97.81]

Foldseek 3Di:
DPPPQQQEWEWADDLFKIWIWGDDDHDIDTDDMGTQPVNVVVVVVVVVPPPPDPPPDPVCPVVVVVVVVVVSVVSLVVVLVVVLVVPLSHQEYEYEYADCSSVVSQVVLVVDPSNPNGHYHYDYPPDDDPVRVVVVVCVCCVVPVD/DPPPQQQEWEWADDLFKIWIWGDDDHDIDTDDMGTQPVNVVVVVVVVVPCPPDPPPDPVCPVVVVVVVVVVSVVSLVVVLVVVLVVPLSHQEYEYEYADCSSVVSQVVLVVDPSNPNGHYHYDYPPDDDPVRVVVVVCVCCVVVVD